Protein AF-A0A7Z9QME8-F1 (afdb_monomer)

pLDDT: mean 88.69, std 9.75, range [52.47, 98.12]

Radius of gyration: 30.64 Å; Cα contacts (8 Å, |Δi|>4): 622; chains: 1; bounding box: 70×34×79 Å

Solvent-accessible surface area (backbone atoms only — not comparable to full-atom values): 15589 Å² total; per-residue (Å²): 116,58,63,51,73,50,79,54,101,90,40,76,51,50,48,73,51,54,94,55,40,41,39,64,74,70,96,73,52,76,64,79,45,74,26,65,32,54,36,28,30,35,34,36,30,78,90,33,75,50,44,38,24,29,4,78,43,75,67,83,40,88,60,27,23,18,38,22,55,71,72,97,73,51,75,56,80,45,68,23,30,14,36,45,25,27,35,35,34,28,80,89,43,82,49,50,43,36,44,49,94,50,37,40,39,63,76,72,96,73,54,73,68,80,46,66,48,38,40,66,54,29,28,36,33,36,28,73,86,41,73,51,44,42,27,45,57,95,76,54,73,36,61,68,69,89,72,72,52,40,76,51,69,38,77,47,35,31,68,68,24,32,67,83,61,77,87,60,76,48,98,92,43,44,40,54,76,43,41,36,59,49,68,71,80,60,28,38,26,54,15,56,73,60,70,25,48,47,78,39,65,86,41,65,52,82,76,68,50,71,31,29,58,78,77,79,88,58,53,38,74,68,23,44,51,53,44,51,32,40,74,73,62,74,43,84,69,52,75,65,37,44,63,14,40,28,44,23,56,67,56,96,81,38,66,43,56,71,91,53,87,44,74,61,16,47,49,50,35,47,31,37,48,69,68,73,49,86,117

Sequence (279 aa):
ERHTCALDDSGVVCWGTNNIGQTDVPALSNPVAISTSGGHTCALDAGGVTCWGGGTSDTVIYPEQGQSIVPALNNPVVVSAGYGHSCALDDSGLTCWGSNEEGQTTIPDLSGPVSVSAGGYHTCALDNGGVICWGYTAARLTFVPPLAFDKDMDGLPDSVEDTNGNGIFDFGETDPLDFDSDGDGFNDGEEVTAGSDPLDVDSVPLIIELGDLNTDGNVDATDLLIASRIIEGSIMPTAEQFTAMDIAPVIAGVPSPDMKLTVGDLLQVMRKVLGLDNF

Secondary structure (DSSP, 8-state):
--EEEEEETTEEEEEE--TTSTT-PPP-SS--EEEEETTEEEEEETTEEEEEES-SSEEEETTEESTTSPPP-SS--EEEE-SSEEEEEETTEEEEEE--TTSTTSPPP-SS--EEEE-SSEEEEEETTEEEEEE--TTSTT--------SSSSSS-HHHHTTT-SSS--TT---TT-SSSS-SSS-HHHHHHHT--TT-TT-------TT-SSSSS---HHHHHHHHHHHTTSSPPPHHHHHHH---SEETTEE---S---HHHHHHHHHHHTTS---

Mean predicted aligned error: 15.14 Å

Foldseek 3Di:
DDKDWDQDPVGIAMDDDQPFNQRVDDDAAAWDDKEDAQQKIWTQGPVGIAIGGFQPACPLDPPNFNQRVDDDAAAWDDKYDENFKIWTQGPVGIAIDGDCPFPQRVDDDAAAWDDKYYYHFKIWTQGLLGIAIGGHPPPVPRVDDPPQPQPCPLQHGPCQQPVVSPQDRDDQHAHSNDQQRCPLPHGCNQQVVLVFRSNDSVTDRPPLQQLDQPSPPDLAPVSLVVLVCCQVVVDPGDPSNQVSQQQDDQDPLGGDGDSDSDVNSSVVSVCVNVVNHDD

Nearest PDB structures (foldseek):
  3qi0-assembly10_C  TM=9.020E-01  e=8.533E-13  Streptomyces exfoliatus
  4d4o-assembly1_B-2  TM=7.109E-01  e=3.459E-05  Saccharomyces cerevisiae
  4uuy-assembly1_A  TM=3.844E-01  e=1.525E-01  Saccharomyces cerevisiae
  8bbe-assembly1_C  TM=4.706E-01  e=6.238E-01  Homo sapiens
  8bbg-assembly1_C  TM=4.706E-01  e=6.238E-01  Homo sapiens

Structure (mmCIF, N/CA/C/O backbone):
data_AF-A0A7Z9QME8-F1
#
_entry.id   AF-A0A7Z9QME8-F1
#
loop_
_atom_site.group_PDB
_atom_site.id
_atom_site.type_symbol
_atom_site.label_atom_id
_atom_site.label_alt_id
_atom_site.label_comp_id
_atom_site.label_asym_id
_atom_site.label_entity_id
_atom_site.label_seq_id
_atom_site.pdbx_PDB_ins_code
_atom_site.Cartn_x
_atom_site.Cartn_y
_atom_site.Cartn_z
_atom_site.occupancy
_atom_site.B_iso_or_equiv
_atom_site.auth_seq_id
_atom_site.auth_comp_id
_atom_site.auth_asym_id
_atom_site.auth_atom_id
_atom_site.pdbx_PDB_model_num
ATOM 1 N N . GLU A 1 1 ? 7.288 13.906 -22.425 1.00 63.25 1 GLU A N 1
ATOM 2 C CA . GLU A 1 1 ? 7.182 12.435 -22.468 1.00 63.25 1 GLU A CA 1
ATOM 3 C C . GLU A 1 1 ? 5.778 12.015 -22.091 1.00 63.25 1 GLU A C 1
ATOM 5 O O . GLU A 1 1 ? 5.465 11.868 -20.921 1.00 63.25 1 GLU A O 1
ATOM 10 N N . ARG A 1 2 ? 4.872 11.966 -23.064 1.00 85.75 2 ARG A N 1
ATOM 11 C CA . ARG A 1 2 ? 3.499 11.524 -22.811 1.00 85.75 2 ARG A CA 1
ATOM 12 C C . ARG A 1 2 ? 3.192 10.430 -23.807 1.00 85.75 2 ARG A C 1
ATOM 14 O O . ARG A 1 2 ? 2.990 10.729 -24.986 1.00 85.75 2 ARG A O 1
ATOM 21 N N . HIS A 1 3 ? 3.219 9.198 -23.335 1.00 93.69 3 HIS A N 1
ATOM 22 C CA . HIS A 1 3 ? 2.815 8.022 -24.081 1.00 93.69 3 HIS A CA 1
ATOM 23 C C . HIS A 1 3 ? 1.913 7.159 -23.210 1.00 93.69 3 HIS A C 1
ATOM 25 O O . HIS A 1 3 ? 1.817 7.331 -21.995 1.00 93.69 3 HIS A O 1
ATOM 31 N N . THR A 1 4 ? 1.181 6.283 -23.870 1.00 95.06 4 THR A N 1
ATOM 32 C CA . THR A 1 4 ? 0.273 5.333 -23.246 1.00 95.06 4 THR A CA 1
ATOM 33 C C . THR A 1 4 ? 0.468 4.012 -23.952 1.00 95.06 4 THR A C 1
ATOM 35 O O . THR A 1 4 ? 0.667 3.993 -25.166 1.00 95.06 4 THR A O 1
ATOM 38 N N . CYS A 1 5 ? 0.422 2.928 -23.192 1.00 96.38 5 CYS A N 1
ATOM 39 C CA . CYS A 1 5 ? 0.482 1.580 -23.716 1.00 96.38 5 CYS A CA 1
ATOM 40 C C . CYS A 1 5 ? -0.713 0.788 -23.193 1.00 96.38 5 CYS A C 1
ATOM 42 O O . CYS A 1 5 ? -1.182 1.031 -22.081 1.00 96.38 5 CYS A O 1
ATOM 44 N N . ALA A 1 6 ? -1.193 -0.149 -23.996 1.00 96.62 6 ALA A N 1
ATOM 45 C CA . ALA A 1 6 ? -2.209 -1.118 -23.626 1.00 96.62 6 ALA A CA 1
ATOM 46 C C . ALA A 1 6 ? -1.733 -2.520 -24.003 1.00 96.62 6 ALA A C 1
ATOM 48 O O . ALA A 1 6 ? -0.957 -2.684 -24.944 1.00 96.62 6 ALA A O 1
ATOM 49 N N . LEU A 1 7 ? -2.203 -3.509 -23.250 1.00 95.00 7 LEU A N 1
ATOM 50 C CA . LEU A 1 7 ? -2.037 -4.924 -23.542 1.00 95.00 7 LEU A CA 1
ATOM 51 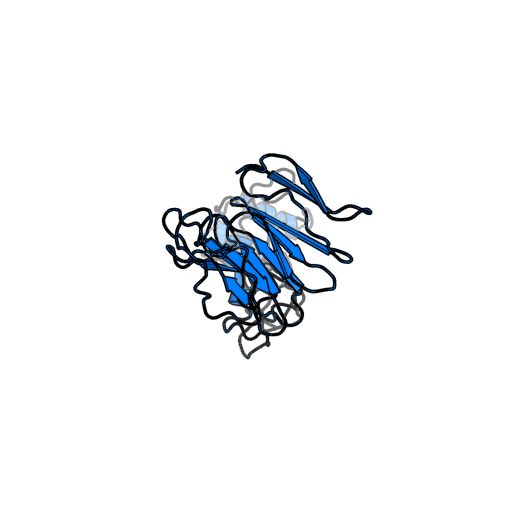C C . LEU A 1 7 ? -3.388 -5.459 -24.029 1.00 95.00 7 LEU A C 1
ATOM 53 O O . LEU A 1 7 ? -4.390 -5.303 -23.330 1.00 95.00 7 LEU A O 1
ATOM 57 N N . ASP A 1 8 ? -3.415 -6.044 -25.223 1.00 91.81 8 ASP A N 1
ATOM 58 C CA . ASP A 1 8 ? -4.586 -6.695 -25.814 1.00 91.81 8 ASP A CA 1
ATOM 59 C C . ASP A 1 8 ? -4.239 -8.095 -26.358 1.00 91.81 8 ASP A C 1
ATOM 61 O O . ASP A 1 8 ? -3.116 -8.580 -26.199 1.00 91.81 8 ASP A O 1
ATOM 65 N N . ASP A 1 9 ? -5.200 -8.752 -27.014 1.00 88.94 9 ASP A N 1
ATOM 66 C CA . ASP A 1 9 ? -5.034 -10.100 -27.582 1.00 88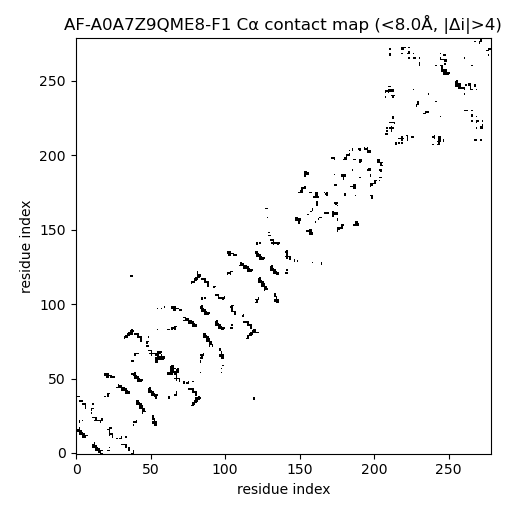.94 9 ASP A CA 1
ATOM 67 C C . ASP A 1 9 ? -3.917 -10.198 -28.643 1.00 88.94 9 ASP A C 1
ATOM 69 O O . ASP A 1 9 ? -3.472 -11.296 -28.985 1.00 88.94 9 ASP A O 1
ATOM 73 N N . SER A 1 10 ? -3.474 -9.067 -29.200 1.00 87.38 10 SER A N 1
ATOM 74 C CA . SER A 1 10 ? -2.394 -8.976 -30.187 1.00 87.38 10 SER A CA 1
ATOM 75 C C . SER A 1 10 ? -1.033 -8.619 -29.581 1.00 87.38 10 SER A C 1
ATOM 77 O O . SER A 1 10 ? -0.022 -8.674 -30.286 1.00 87.38 10 SER A O 1
ATOM 79 N N . GLY A 1 11 ? -0.986 -8.305 -28.282 1.00 93.38 11 GLY A N 1
ATOM 80 C CA . GLY A 1 11 ? 0.219 -7.943 -27.542 1.00 93.38 11 GLY A CA 1
ATOM 81 C C . GLY A 1 11 ? 0.180 -6.508 -27.020 1.00 93.38 11 GLY A C 1
ATOM 82 O O . GLY A 1 11 ? -0.869 -5.982 -26.657 1.00 93.38 11 GLY A O 1
ATOM 83 N N . VAL A 1 12 ? 1.353 -5.875 -26.929 1.00 96.75 12 VAL A N 1
ATOM 84 C CA . VAL A 1 12 ? 1.483 -4.508 -26.405 1.00 96.75 12 VAL A CA 1
ATOM 85 C C . VAL A 1 12 ? 1.395 -3.495 -27.541 1.00 96.75 12 VAL A C 1
ATOM 87 O O . VAL A 1 12 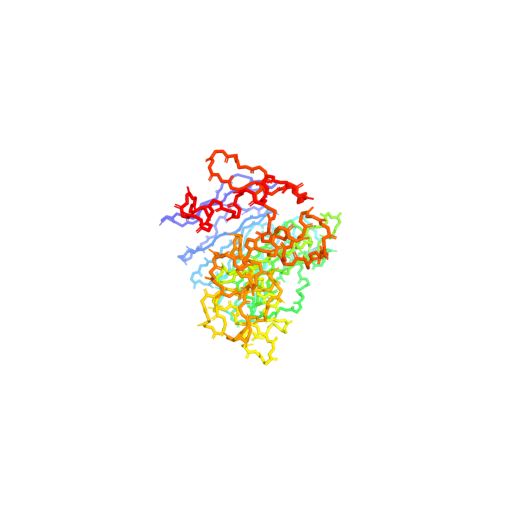? 2.146 -3.566 -28.512 1.00 96.75 12 VAL A O 1
ATOM 90 N N . VAL A 1 13 ? 0.518 -2.505 -27.387 1.00 96.19 13 VAL A N 1
ATOM 91 C CA . VAL A 1 13 ? 0.345 -1.392 -28.325 1.00 96.19 13 VAL A CA 1
ATOM 92 C C . VAL A 1 13 ? 0.581 -0.082 -27.588 1.00 96.19 13 VAL A C 1
ATOM 94 O O . VAL A 1 13 ? -0.069 0.183 -26.581 1.00 96.19 13 VAL A O 1
ATOM 97 N N . CYS A 1 14 ? 1.480 0.759 -28.102 1.00 96.81 14 CYS A N 1
ATOM 98 C CA . CYS A 1 14 ? 1.813 2.055 -27.511 1.00 96.81 14 CYS A CA 1
ATOM 99 C C . CYS A 1 14 ? 1.547 3.213 -28.482 1.00 96.81 14 CYS A C 1
ATOM 101 O O . CYS A 1 14 ? 1.767 3.095 -29.686 1.00 96.81 14 CYS A O 1
ATOM 103 N N . TRP A 1 15 ? 1.106 4.358 -27.962 1.00 96.62 15 TRP A N 1
ATOM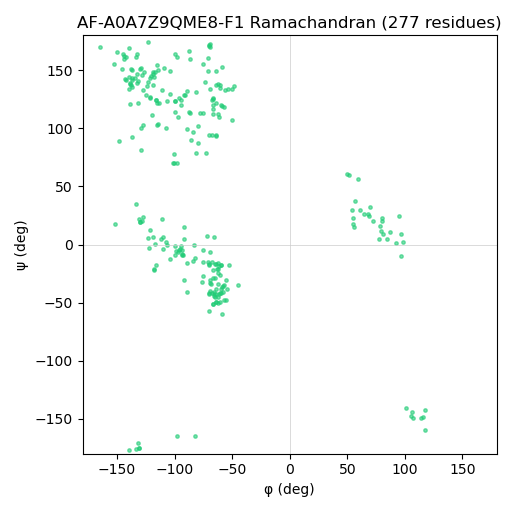 104 C CA . TRP A 1 15 ? 0.866 5.576 -28.740 1.00 96.62 15 TRP A CA 1
ATOM 105 C C . TRP A 1 15 ? 1.229 6.843 -27.957 1.00 96.62 15 TRP A C 1
ATOM 107 O O . TRP A 1 15 ? 1.295 6.851 -26.728 1.00 96.62 15 TRP A O 1
ATOM 117 N N . GLY A 1 16 ? 1.453 7.943 -28.682 1.00 95.69 16 GLY A N 1
ATOM 118 C CA . GLY A 1 16 ? 1.810 9.246 -28.116 1.00 95.69 16 GLY A CA 1
ATOM 119 C C . GLY A 1 16 ? 3.190 9.728 -28.562 1.00 95.69 16 GLY A C 1
ATOM 120 O O . GLY A 1 16 ? 3.565 9.585 -29.721 1.00 95.69 16 GLY A O 1
ATOM 121 N N . THR A 1 17 ? 3.922 10.372 -27.653 1.00 94.31 17 THR A N 1
ATOM 122 C CA . THR A 1 17 ? 5.275 10.899 -27.916 1.00 94.31 17 THR A CA 1
ATOM 123 C C . THR A 1 17 ? 6.265 9.752 -28.096 1.00 94.31 17 THR A C 1
ATOM 125 O O . THR A 1 17 ? 6.292 8.880 -27.239 1.00 94.31 17 THR A O 1
ATOM 128 N N . ASN A 1 18 ? 7.122 9.807 -29.124 1.00 94.62 18 ASN A N 1
ATOM 129 C CA . ASN A 1 18 ? 8.115 8.760 -29.410 1.00 94.62 18 ASN A CA 1
ATOM 130 C C . ASN A 1 18 ? 9.531 9.297 -29.707 1.00 94.62 18 ASN A C 1
ATOM 132 O O . ASN A 1 18 ? 10.240 8.797 -30.572 1.00 94.62 18 ASN A O 1
ATOM 136 N N . ASN A 1 19 ? 9.941 10.383 -29.053 1.00 92.75 19 ASN A N 1
ATOM 137 C CA . ASN A 1 19 ? 11.219 11.034 -29.373 1.00 92.75 19 ASN A CA 1
ATOM 138 C C . ASN A 1 19 ? 12.451 10.215 -28.949 1.00 92.75 19 ASN A C 1
ATOM 140 O O . ASN A 1 19 ? 13.553 10.515 -29.397 1.00 92.75 19 ASN A O 1
ATOM 144 N N . ILE A 1 20 ? 12.262 9.235 -28.065 1.00 92.38 20 ILE A N 1
ATOM 145 C CA . ILE A 1 20 ? 13.313 8.391 -27.481 1.00 92.38 20 ILE A CA 1
ATOM 146 C C . ILE A 1 20 ? 12.957 6.900 -27.584 1.00 92.38 20 ILE A C 1
ATOM 148 O O . ILE A 1 20 ? 13.489 6.086 -26.844 1.00 92.38 20 ILE A O 1
ATOM 152 N N . GLY A 1 21 ? 12.035 6.539 -28.482 1.00 93.62 21 GLY A N 1
ATOM 153 C CA . GLY A 1 21 ? 11.649 5.148 -28.729 1.00 93.62 21 GLY A CA 1
ATOM 154 C C . GLY A 1 21 ? 10.677 4.552 -27.708 1.00 93.62 21 GLY A C 1
ATOM 155 O O . GLY A 1 21 ? 10.453 3.350 -27.715 1.00 93.62 21 GLY A O 1
ATOM 156 N N . GLN A 1 22 ? 10.063 5.349 -26.828 1.00 94.12 22 GLN A N 1
ATOM 157 C CA . GLN A 1 22 ? 9.164 4.842 -25.778 1.00 94.12 22 GLN A CA 1
ATOM 158 C C . GLN A 1 22 ? 7.883 4.154 -26.291 1.00 94.12 22 GLN A C 1
ATOM 160 O O . GLN A 1 22 ? 7.229 3.432 -25.536 1.00 94.12 22 GLN A O 1
ATOM 165 N N . THR A 1 23 ? 7.516 4.356 -27.562 1.00 96.12 23 THR A N 1
ATOM 166 C CA . THR A 1 23 ? 6.420 3.631 -28.226 1.00 96.12 23 THR A CA 1
ATOM 167 C C . THR A 1 23 ? 6.912 2.607 -29.250 1.00 96.12 23 THR A C 1
ATOM 169 O O . THR A 1 23 ? 6.082 1.970 -29.894 1.00 96.12 23 THR A O 1
ATOM 172 N N . ASP A 1 24 ? 8.227 2.434 -29.410 1.00 96.25 24 ASP A N 1
ATOM 173 C CA . ASP A 1 24 ? 8.817 1.415 -30.283 1.00 96.25 24 ASP A CA 1
ATOM 174 C C . ASP A 1 24 ? 8.823 0.069 -29.552 1.00 96.25 24 ASP A C 1
ATOM 176 O O . ASP A 1 24 ? 9.829 -0.352 -28.985 1.00 96.25 24 ASP A O 1
ATOM 180 N N . VAL A 1 25 ? 7.655 -0.579 -29.521 1.00 96.69 25 VAL A N 1
ATOM 181 C CA . VAL A 1 25 ? 7.453 -1.842 -28.800 1.00 96.69 25 VAL A CA 1
ATOM 182 C C . VAL A 1 25 ? 8.402 -2.918 -29.356 1.00 96.69 25 VAL A C 1
ATOM 184 O O . VAL A 1 25 ? 8.330 -3.230 -30.551 1.00 96.69 25 VAL A O 1
ATOM 187 N N . PRO A 1 26 ? 9.294 -3.495 -28.527 1.00 96.19 26 PRO A N 1
ATOM 188 C CA . PRO A 1 26 ? 10.178 -4.574 -28.951 1.00 96.19 26 PRO A CA 1
ATOM 189 C C . PRO A 1 26 ? 9.393 -5.872 -29.187 1.00 96.19 26 PRO A C 1
ATOM 191 O O . PRO A 1 26 ? 8.210 -5.983 -28.873 1.00 96.19 26 PRO A O 1
ATOM 194 N N . ALA A 1 27 ? 10.053 -6.889 -29.742 1.00 94.50 27 ALA A N 1
ATOM 195 C CA . ALA A 1 27 ? 9.447 -8.212 -29.835 1.00 94.50 27 ALA A CA 1
ATOM 196 C C . ALA A 1 27 ? 9.268 -8.800 -28.423 1.00 94.50 27 ALA A C 1
ATOM 198 O O . ALA A 1 27 ? 10.258 -9.037 -27.736 1.00 94.50 27 ALA A O 1
ATOM 199 N N . LEU A 1 28 ? 8.016 -9.035 -28.026 1.00 95.69 28 LEU A N 1
ATOM 200 C CA . LEU A 1 28 ? 7.632 -9.625 -26.741 1.00 95.69 28 LEU A CA 1
ATOM 201 C C . LEU A 1 28 ? 6.975 -10.993 -26.960 1.00 95.69 28 LEU A C 1
ATOM 203 O O . LEU A 1 28 ? 6.325 -11.224 -27.983 1.00 95.69 28 LEU A O 1
ATOM 207 N N . SER A 1 29 ? 7.115 -11.895 -25.992 1.00 94.38 29 SER A N 1
ATOM 208 C CA . SER A 1 29 ? 6.564 -13.253 -26.033 1.00 94.38 29 SER A CA 1
ATOM 209 C C . SER A 1 29 ? 5.515 -13.454 -24.943 1.00 94.38 29 SER A C 1
ATOM 211 O O . SER A 1 29 ? 5.864 -13.700 -23.794 1.00 94.38 29 SER A O 1
ATOM 213 N N . ASN A 1 30 ? 4.230 -13.430 -25.311 1.00 93.12 30 ASN A N 1
ATOM 214 C CA . ASN A 1 30 ? 3.094 -13.540 -24.380 1.00 93.12 30 ASN A CA 1
ATOM 215 C C . ASN A 1 30 ? 3.207 -12.564 -23.189 1.00 93.12 30 ASN A C 1
ATOM 217 O O . ASN A 1 30 ? 3.306 -13.008 -22.044 1.00 93.12 30 ASN A O 1
ATOM 221 N N . PRO A 1 31 ? 3.241 -11.243 -23.443 1.00 96.31 31 PRO A N 1
ATOM 222 C CA . PRO A 1 31 ? 3.294 -10.249 -22.378 1.00 96.31 31 PRO A CA 1
ATOM 223 C C . PRO A 1 31 ? 2.067 -10.354 -21.465 1.00 96.31 31 PRO A C 1
ATOM 225 O O . PRO A 1 31 ? 0.946 -10.508 -21.943 1.00 96.31 31 PRO A O 1
ATOM 228 N N . VAL A 1 32 ? 2.291 -10.257 -20.154 1.00 95.88 32 VAL A N 1
ATOM 229 C CA . VAL A 1 32 ? 1.252 -10.388 -19.113 1.00 95.88 32 VAL A CA 1
ATOM 230 C C . VAL A 1 32 ? 1.081 -9.126 -18.273 1.00 95.88 32 VAL A C 1
ATOM 232 O O . VAL A 1 32 ? 0.025 -8.930 -17.679 1.00 95.88 32 VAL A O 1
ATOM 235 N N . ALA A 1 33 ? 2.085 -8.248 -18.241 1.00 95.69 33 ALA A N 1
ATOM 236 C CA . ALA A 1 33 ? 1.997 -6.964 -17.558 1.00 95.69 33 ALA A CA 1
ATOM 237 C C . ALA A 1 33 ? 2.793 -5.890 -18.299 1.00 95.69 33 ALA A C 1
ATOM 239 O O . ALA A 1 33 ? 3.799 -6.180 -18.949 1.00 95.69 33 ALA A O 1
ATOM 240 N N . ILE A 1 34 ? 2.347 -4.641 -18.173 1.00 96.50 34 ILE A N 1
ATOM 241 C CA . ILE A 1 34 ? 3.025 -3.458 -18.702 1.00 96.50 34 ILE A CA 1
ATOM 242 C C . ILE A 1 34 ? 3.000 -2.340 -17.664 1.00 96.50 34 ILE A C 1
ATOM 244 O O . ILE A 1 34 ? 2.005 -2.149 -16.969 1.00 96.50 34 ILE A O 1
ATOM 248 N N . SER A 1 35 ? 4.079 -1.568 -17.596 1.00 96.88 35 SER A N 1
ATOM 249 C CA . SER A 1 35 ? 4.168 -0.356 -16.789 1.00 96.88 35 SER A CA 1
ATOM 250 C C . SER A 1 35 ? 4.886 0.735 -17.571 1.00 96.88 35 SER A C 1
ATOM 252 O O . SER A 1 35 ? 5.889 0.487 -18.235 1.00 96.88 35 SER A O 1
ATOM 254 N N . THR A 1 36 ? 4.386 1.964 -17.483 1.00 94.50 36 THR A N 1
ATOM 255 C CA . THR A 1 36 ? 4.893 3.108 -18.249 1.00 94.50 36 THR A CA 1
ATOM 256 C C . THR A 1 36 ? 4.934 4.363 -17.389 1.00 94.50 36 THR A C 1
ATOM 258 O O . THR A 1 36 ? 3.954 4.688 -16.722 1.00 94.50 36 THR A O 1
ATOM 261 N N . SER A 1 37 ? 6.040 5.102 -17.446 1.00 91.62 37 SER A N 1
ATOM 262 C CA . SER A 1 37 ? 6.200 6.427 -16.835 1.00 91.62 37 SER A CA 1
ATOM 263 C C . SER A 1 37 ? 7.444 7.108 -17.420 1.00 91.62 37 SER A C 1
ATOM 265 O O . SER A 1 37 ? 8.175 6.483 -18.177 1.00 91.62 37 SER A O 1
ATOM 267 N N . GLY A 1 38 ? 7.666 8.400 -17.150 1.00 81.25 38 GLY A N 1
ATOM 268 C CA . GLY A 1 38 ? 8.998 9.020 -17.297 1.00 81.25 38 GLY A CA 1
ATOM 269 C C . GLY A 1 38 ? 9.726 8.938 -18.646 1.00 81.25 38 GLY A C 1
ATOM 270 O O . GLY A 1 38 ? 10.934 9.139 -18.695 1.00 81.25 38 GLY A O 1
ATOM 271 N N . GLY A 1 39 ? 9.031 8.590 -19.734 1.00 88.81 39 GLY A N 1
ATOM 272 C CA . GLY A 1 39 ? 9.654 8.380 -21.040 1.00 88.81 39 GLY A CA 1
ATOM 273 C C . GLY A 1 39 ? 10.195 6.971 -21.302 1.00 88.81 39 GLY A C 1
ATOM 274 O O . GLY A 1 39 ? 10.847 6.784 -22.328 1.00 88.81 39 GLY A O 1
ATOM 275 N N . HIS A 1 40 ? 9.897 5.979 -20.463 1.00 95.19 40 HIS A N 1
ATOM 276 C CA . HIS A 1 40 ? 10.182 4.567 -20.735 1.00 95.19 40 HIS A CA 1
ATOM 277 C C . HIS A 1 40 ? 8.976 3.669 -20.446 1.00 95.19 40 HIS A C 1
ATOM 279 O O . HIS A 1 40 ? 7.994 4.060 -19.807 1.00 95.19 40 HIS A O 1
ATOM 285 N N . THR A 1 41 ? 9.041 2.455 -20.974 1.00 96.75 41 THR A N 1
ATOM 286 C CA . THR A 1 41 ? 8.030 1.417 -20.789 1.00 96.75 41 THR A CA 1
ATOM 287 C C . THR A 1 41 ? 8.736 0.124 -20.430 1.00 96.75 41 THR A C 1
ATOM 289 O O . THR A 1 41 ? 9.758 -0.200 -21.027 1.00 96.75 41 THR A O 1
ATOM 292 N N . CYS A 1 42 ? 8.182 -0.620 -19.481 1.00 97.50 42 CYS A N 1
ATOM 293 C CA . CYS A 1 42 ? 8.608 -1.966 -19.140 1.00 97.50 42 CYS A CA 1
ATOM 294 C C . CYS A 1 42 ? 7.441 -2.936 -19.314 1.00 97.50 42 CYS A C 1
ATOM 296 O O . CYS A 1 42 ? 6.297 -2.600 -19.004 1.00 97.50 42 CYS A O 1
ATOM 298 N N . ALA A 1 43 ? 7.730 -4.144 -19.778 1.00 97.75 43 ALA A N 1
ATOM 299 C CA . ALA A 1 43 ? 6.779 -5.238 -19.869 1.00 97.75 43 ALA A CA 1
ATOM 300 C C . ALA A 1 43 ? 7.347 -6.485 -19.195 1.00 97.75 43 ALA A C 1
ATOM 302 O O . ALA A 1 43 ? 8.552 -6.730 -19.262 1.00 97.75 43 ALA A O 1
ATOM 303 N N . LEU A 1 44 ? 6.464 -7.264 -18.577 1.00 97.56 44 LEU A N 1
ATOM 304 C CA . LEU A 1 44 ? 6.742 -8.624 -18.136 1.00 97.56 44 LEU A CA 1
ATOM 305 C C . LEU A 1 44 ? 6.155 -9.587 -19.165 1.00 97.56 44 LEU A C 1
ATOM 307 O O . LEU A 1 44 ? 4.957 -9.527 -19.459 1.00 97.56 44 LEU A O 1
ATOM 311 N N . ASP A 1 45 ? 6.990 -10.460 -19.709 1.00 95.81 45 ASP A N 1
ATOM 312 C CA . ASP A 1 45 ? 6.608 -11.483 -20.675 1.00 95.81 45 ASP A CA 1
ATOM 313 C C . ASP A 1 45 ? 7.203 -12.852 -20.302 1.00 95.81 45 ASP A C 1
ATOM 315 O O . ASP A 1 45 ? 7.822 -13.012 -19.248 1.00 95.81 45 ASP A O 1
ATOM 319 N N . ALA A 1 46 ? 7.008 -13.869 -21.145 1.00 93.50 46 ALA A N 1
ATOM 320 C CA . ALA A 1 46 ? 7.502 -15.222 -20.876 1.00 93.50 46 ALA A CA 1
ATOM 321 C C . ALA A 1 46 ? 9.041 -15.328 -20.772 1.00 93.50 46 ALA A C 1
ATOM 323 O O . ALA A 1 46 ? 9.545 -16.347 -20.302 1.00 93.50 46 ALA A O 1
ATOM 324 N N . GLY A 1 47 ? 9.784 -14.322 -21.244 1.00 91.81 47 GLY A N 1
ATOM 325 C CA . GLY A 1 47 ? 11.241 -14.223 -21.147 1.00 91.81 47 GLY A CA 1
ATOM 326 C C . GLY A 1 47 ? 11.736 -13.387 -19.963 1.00 91.81 47 GLY A C 1
ATOM 327 O O . GLY A 1 47 ? 12.946 -13.338 -19.743 1.00 91.81 47 GLY A O 1
ATOM 328 N N . GLY A 1 48 ? 10.838 -12.756 -19.199 1.00 96.38 48 GLY A N 1
ATOM 329 C CA . GLY A 1 48 ? 11.156 -11.901 -18.057 1.00 96.38 48 GLY A CA 1
ATOM 330 C C . GLY A 1 48 ? 10.776 -10.438 -18.294 1.00 96.38 48 GLY A C 1
ATOM 331 O O . GLY A 1 48 ? 9.799 -10.134 -18.976 1.00 96.38 48 GLY A O 1
ATOM 332 N N . VAL A 1 49 ? 11.526 -9.513 -17.690 1.00 97.81 49 VAL A N 1
ATOM 333 C CA . VAL A 1 49 ? 11.270 -8.071 -17.827 1.00 97.81 49 VAL A CA 1
ATOM 334 C C . VAL A 1 49 ? 12.054 -7.501 -19.005 1.00 97.81 49 VAL A C 1
ATOM 336 O O . VAL A 1 49 ? 13.271 -7.650 -19.085 1.00 97.81 49 VAL A O 1
ATOM 339 N N . THR A 1 50 ? 11.362 -6.783 -19.888 1.00 97.50 50 THR A N 1
ATOM 340 C CA . THR A 1 50 ? 11.962 -6.005 -20.979 1.00 97.50 50 THR A CA 1
ATOM 341 C C . THR A 1 50 ? 11.552 -4.544 -20.844 1.00 97.50 50 THR A C 1
ATOM 343 O O . THR A 1 50 ? 10.361 -4.251 -20.783 1.00 97.50 50 THR A O 1
ATOM 346 N N . CYS A 1 51 ? 12.519 -3.624 -20.836 1.00 97.50 51 CYS A N 1
ATOM 347 C CA . CYS A 1 51 ? 12.273 -2.181 -20.798 1.00 97.50 51 CYS A CA 1
ATOM 348 C C . CYS A 1 51 ? 12.843 -1.479 -22.039 1.00 97.50 51 CYS A C 1
ATOM 350 O O . CYS A 1 51 ? 13.864 -1.899 -22.583 1.00 97.50 51 CYS A O 1
ATOM 352 N N . TRP A 1 52 ? 12.180 -0.418 -22.496 1.00 96.75 52 TRP A N 1
ATOM 353 C CA . TRP A 1 52 ? 12.567 0.363 -23.674 1.00 96.75 52 TRP A CA 1
ATOM 354 C C . TRP A 1 52 ? 12.141 1.834 -23.554 1.00 96.75 52 TRP A C 1
ATOM 356 O O . TRP A 1 52 ? 11.306 2.197 -22.725 1.00 96.75 52 TRP A O 1
ATOM 366 N N . GLY A 1 53 ? 12.693 2.692 -24.415 1.00 95.31 53 GLY A N 1
ATOM 367 C CA . GLY A 1 53 ? 12.544 4.146 -24.333 1.00 95.31 53 GLY A CA 1
ATOM 368 C C . GLY A 1 53 ? 13.784 4.795 -23.719 1.00 95.31 53 GLY A C 1
ATOM 369 O O . GLY A 1 53 ? 14.901 4.369 -23.999 1.00 95.31 53 GLY A O 1
ATOM 370 N N . GLY A 1 54 ? 13.598 5.812 -22.873 1.00 93.69 54 GLY A N 1
ATOM 371 C CA . GLY A 1 54 ? 14.706 6.450 -22.155 1.00 93.69 54 GLY A CA 1
ATOM 372 C C . GLY A 1 54 ? 15.416 5.503 -21.184 1.00 93.69 54 GLY A C 1
ATOM 373 O O . GLY A 1 54 ? 14.801 4.605 -20.605 1.00 93.69 54 GLY A O 1
ATOM 374 N N . GLY A 1 55 ? 16.715 5.707 -20.975 1.00 92.62 55 GLY A N 1
ATOM 375 C CA . GLY A 1 55 ? 17.478 4.954 -19.974 1.00 92.62 55 GLY A CA 1
ATOM 376 C C . GLY A 1 55 ? 18.207 3.746 -20.524 1.00 92.62 55 GLY A C 1
ATOM 377 O O . GLY A 1 55 ? 18.441 2.805 -19.773 1.00 92.62 55 GLY A O 1
ATOM 378 N N . THR A 1 56 ? 18.529 3.747 -21.818 1.00 92.81 56 THR A N 1
ATOM 379 C CA . THR A 1 56 ? 19.361 2.720 -22.472 1.00 92.81 56 THR A CA 1
ATOM 380 C C . THR A 1 56 ? 20.836 2.800 -22.074 1.00 92.81 56 THR A C 1
ATOM 382 O O . THR A 1 56 ? 21.597 1.858 -22.291 1.00 92.81 56 THR A O 1
ATOM 385 N N . SER A 1 57 ? 21.242 3.918 -21.479 1.00 89.62 57 SER A N 1
ATOM 386 C CA . SER A 1 57 ? 22.560 4.159 -20.905 1.00 89.62 57 SER A CA 1
ATOM 387 C C . SER A 1 57 ? 22.441 4.699 -19.477 1.00 89.62 57 SER A C 1
ATOM 389 O O . SER A 1 57 ? 21.449 5.340 -19.131 1.00 89.62 57 SER A O 1
ATOM 391 N N . ASP A 1 58 ? 23.449 4.428 -18.645 1.00 87.81 58 ASP A N 1
ATOM 392 C CA . ASP A 1 58 ? 23.545 4.903 -17.259 1.00 87.81 58 ASP A CA 1
ATOM 393 C C . ASP A 1 58 ? 24.490 6.112 -17.189 1.00 87.81 58 ASP A C 1
ATOM 395 O O . ASP A 1 58 ? 25.681 5.991 -16.900 1.00 87.81 58 ASP A O 1
ATOM 399 N N . THR A 1 59 ? 23.984 7.282 -17.592 1.00 83.88 59 THR A N 1
ATOM 400 C CA . THR A 1 59 ? 24.799 8.508 -17.717 1.00 83.88 59 THR A CA 1
ATOM 401 C C . THR A 1 59 ? 24.453 9.585 -16.693 1.00 83.88 59 THR A C 1
ATOM 403 O O . THR A 1 59 ? 25.019 10.676 -16.753 1.00 83.88 59 THR A O 1
ATOM 406 N N . VAL A 1 60 ? 23.548 9.293 -15.748 1.00 78.06 60 VAL A N 1
ATOM 407 C CA . VAL A 1 60 ? 23.000 10.248 -14.754 1.00 78.06 60 VAL A CA 1
ATOM 408 C C . VAL A 1 60 ? 22.389 11.504 -15.408 1.00 78.06 60 VAL A C 1
ATOM 410 O O . VAL A 1 60 ? 22.193 12.535 -14.776 1.00 78.06 60 VAL A O 1
ATOM 413 N N . ILE A 1 61 ? 22.087 11.455 -16.708 1.00 83.44 61 ILE A N 1
ATOM 414 C CA . ILE A 1 61 ? 21.485 12.561 -17.454 1.00 83.44 61 ILE A CA 1
ATOM 415 C C . ILE A 1 61 ? 20.117 12.099 -17.892 1.00 83.44 61 ILE A C 1
ATOM 417 O O . ILE A 1 61 ? 20.007 11.131 -18.626 1.00 83.44 61 ILE A O 1
ATOM 421 N N . TYR A 1 62 ? 19.069 12.812 -17.508 1.00 82.06 62 TYR A N 1
ATOM 422 C CA . TYR A 1 62 ? 17.733 12.525 -18.009 1.00 82.06 62 TYR A CA 1
ATOM 423 C C . TYR A 1 62 ? 17.626 12.765 -19.536 1.00 82.06 62 TYR A C 1
ATOM 425 O O . TYR A 1 62 ? 18.113 13.793 -20.023 1.00 82.06 62 TYR A O 1
ATOM 433 N N . PRO A 1 63 ? 16.962 11.875 -20.302 1.00 87.38 63 PRO A N 1
ATOM 434 C CA . PRO A 1 63 ? 16.217 10.689 -19.860 1.00 87.38 63 PRO A CA 1
ATOM 435 C C . PRO A 1 63 ? 17.041 9.384 -19.817 1.00 87.38 63 PRO A C 1
ATOM 437 O O . PRO A 1 63 ? 16.464 8.316 -19.713 1.00 87.38 63 PRO A O 1
ATOM 440 N N . GLU A 1 64 ? 18.369 9.434 -19.874 1.00 90.31 64 GLU A N 1
ATOM 441 C CA . GLU A 1 64 ? 19.312 8.304 -19.895 1.00 90.31 64 GLU A CA 1
ATOM 442 C C . GLU A 1 64 ? 19.968 8.020 -18.521 1.00 90.31 64 GLU A C 1
ATOM 444 O O . GLU A 1 64 ? 21.164 8.256 -18.301 1.00 90.31 64 GLU A O 1
ATOM 449 N N . GLN A 1 65 ? 19.169 7.515 -17.577 1.00 92.06 65 GLN A N 1
ATOM 450 C CA . GLN A 1 65 ? 19.586 7.217 -16.197 1.00 92.06 65 GLN A CA 1
ATOM 451 C C . GLN A 1 65 ? 19.626 5.708 -15.900 1.00 92.06 65 GLN A C 1
ATOM 453 O O . GLN A 1 65 ? 19.501 5.307 -14.751 1.00 92.06 65 GLN A O 1
ATOM 458 N N . GLY A 1 66 ? 19.737 4.863 -16.927 1.00 94.81 66 GLY A N 1
ATOM 459 C CA . GLY A 1 66 ? 19.808 3.406 -16.793 1.00 94.81 66 GLY A CA 1
ATOM 460 C C . GLY A 1 66 ? 18.479 2.695 -16.513 1.00 94.81 66 GLY A C 1
ATOM 461 O O . GLY A 1 66 ? 18.470 1.482 -16.339 1.00 94.81 66 GLY A O 1
ATOM 462 N N . GLN A 1 67 ? 17.339 3.389 -16.497 1.00 95.19 67 GLN A N 1
ATOM 463 C CA . GLN A 1 67 ? 16.042 2.801 -16.129 1.00 95.19 67 GLN A CA 1
ATOM 464 C C . GLN A 1 67 ? 15.489 1.756 -17.116 1.00 95.19 67 GLN A C 1
ATOM 466 O O . GLN A 1 67 ? 14.604 0.980 -16.746 1.00 95.19 67 GLN A O 1
ATOM 471 N N . SER A 1 68 ? 16.036 1.693 -18.337 1.00 96.75 68 SER A N 1
ATOM 472 C CA . SER A 1 68 ? 15.749 0.635 -19.318 1.00 96.75 68 SER A CA 1
ATOM 473 C C . SER A 1 68 ? 16.830 -0.456 -19.372 1.00 96.75 68 SER A C 1
ATOM 475 O O . SER A 1 68 ? 16.678 -1.426 -20.112 1.00 96.75 68 SER A O 1
ATOM 477 N N . ILE A 1 69 ? 17.903 -0.347 -18.580 1.00 96.56 69 ILE A N 1
ATOM 478 C CA . ILE A 1 69 ? 18.920 -1.397 -18.427 1.00 96.56 69 ILE A CA 1
ATOM 479 C C . ILE A 1 69 ? 18.438 -2.367 -17.348 1.00 96.56 69 ILE A C 1
ATOM 481 O O . ILE A 1 69 ? 18.698 -2.179 -16.162 1.00 96.56 69 ILE A O 1
ATOM 485 N N . VAL A 1 70 ? 17.701 -3.395 -17.765 1.00 97.38 70 VAL A N 1
ATOM 486 C CA . VAL A 1 70 ? 17.138 -4.391 -16.845 1.00 97.38 70 VAL A CA 1
ATOM 487 C C . VAL A 1 70 ? 18.272 -5.215 -16.206 1.00 97.38 70 VAL A C 1
ATOM 489 O O . VAL A 1 70 ? 19.086 -5.785 -16.940 1.00 97.38 70 VAL A O 1
ATOM 492 N N . PRO A 1 71 ? 18.362 -5.287 -14.863 1.00 97.06 71 PRO A N 1
ATOM 493 C CA . PRO A 1 71 ? 19.325 -6.145 -14.178 1.00 97.06 71 PRO A CA 1
ATOM 494 C C . PRO A 1 71 ? 18.976 -7.631 -14.358 1.00 97.06 71 PRO A C 1
ATOM 496 O O . PRO A 1 71 ? 17.927 -7.988 -14.889 1.00 97.06 71 PRO A O 1
ATOM 499 N N . ALA A 1 72 ? 19.861 -8.526 -13.916 1.00 96.00 72 ALA A N 1
ATOM 500 C CA . ALA A 1 72 ? 19.532 -9.948 -13.880 1.00 96.00 72 ALA A CA 1
ATOM 501 C C . ALA A 1 72 ? 18.428 -10.193 -12.838 1.00 96.00 72 ALA A C 1
ATOM 503 O O . ALA A 1 72 ? 18.638 -9.909 -11.662 1.00 96.00 72 ALA A O 1
ATOM 504 N N . LEU A 1 73 ? 17.288 -10.720 -13.287 1.00 97.12 73 LEU A N 1
ATOM 505 C CA . LEU A 1 73 ? 16.133 -11.064 -12.456 1.00 97.12 73 LEU A CA 1
ATOM 506 C C . LEU A 1 73 ? 15.871 -12.574 -12.526 1.00 97.12 73 LEU A C 1
ATOM 508 O O . LEU A 1 73 ? 16.115 -13.200 -13.562 1.00 97.12 73 LEU A O 1
ATOM 512 N N . ASN A 1 74 ? 15.359 -13.155 -11.444 1.00 96.50 74 ASN A N 1
ATOM 513 C CA . ASN A 1 74 ? 15.036 -14.577 -11.329 1.00 96.50 74 ASN A CA 1
ATOM 514 C C . ASN A 1 74 ? 13.524 -14.793 -11.169 1.00 96.50 74 ASN A C 1
ATOM 516 O O . ASN A 1 74 ? 12.991 -14.608 -10.082 1.00 96.50 74 ASN A O 1
ATOM 520 N N . ASN A 1 75 ? 12.851 -15.219 -12.243 1.00 95.62 75 ASN A N 1
ATOM 521 C CA . ASN A 1 75 ? 11.391 -15.399 -12.299 1.00 95.62 75 ASN A CA 1
ATOM 522 C C . ASN A 1 75 ? 10.605 -14.159 -11.819 1.00 95.62 75 ASN A C 1
ATOM 524 O O . ASN A 1 75 ? 9.843 -14.238 -10.858 1.00 95.62 75 ASN A O 1
ATOM 528 N N . PRO A 1 76 ? 10.781 -12.994 -12.467 1.00 97.31 76 PRO A N 1
ATOM 529 C CA . PRO A 1 76 ? 10.059 -11.790 -12.079 1.00 97.31 76 PRO A CA 1
ATOM 530 C C . PRO A 1 76 ? 8.545 -11.966 -12.237 1.00 97.31 76 PRO A C 1
ATOM 532 O O . PRO A 1 76 ? 8.070 -12.500 -13.239 1.00 97.31 76 PRO A O 1
ATOM 535 N N . VAL A 1 77 ? 7.794 -11.474 -11.255 1.00 96.75 77 VAL A N 1
ATOM 536 C CA . VAL A 1 77 ? 6.326 -11.576 -11.188 1.00 96.75 77 VAL A CA 1
ATOM 537 C C . VAL A 1 77 ? 5.632 -10.216 -11.196 1.00 96.75 77 VAL A C 1
ATOM 539 O O . VAL A 1 77 ? 4.473 -10.120 -11.594 1.00 96.75 77 VAL A O 1
ATOM 542 N N . VAL A 1 78 ? 6.338 -9.149 -10.815 1.00 96.81 78 VAL A N 1
ATOM 543 C CA . VAL A 1 78 ? 5.824 -7.771 -10.827 1.00 96.81 78 VAL A CA 1
ATOM 544 C C . VAL A 1 78 ? 6.865 -6.850 -11.447 1.00 96.81 78 VAL A C 1
ATOM 546 O O . VAL A 1 78 ? 8.061 -7.017 -11.216 1.00 96.81 78 VAL A O 1
ATOM 549 N N . VAL A 1 79 ? 6.413 -5.852 -12.206 1.00 97.62 79 VAL A N 1
ATOM 550 C CA . VAL A 1 79 ? 7.247 -4.759 -12.716 1.00 97.62 79 VAL A CA 1
ATOM 551 C C . VAL A 1 79 ? 6.506 -3.430 -12.591 1.00 97.62 79 VAL A C 1
ATOM 553 O O . VAL A 1 79 ? 5.321 -3.346 -12.905 1.00 97.62 79 VAL A O 1
ATOM 556 N N . SER A 1 80 ? 7.210 -2.385 -12.160 1.00 97.88 80 SER A N 1
ATOM 557 C CA . SER A 1 80 ? 6.690 -1.022 -12.056 1.00 97.88 80 SER A CA 1
ATOM 558 C C . SER A 1 80 ? 7.726 -0.003 -12.533 1.00 97.88 80 SER A C 1
ATOM 560 O O . SER A 1 80 ? 8.909 -0.106 -12.224 1.00 97.88 80 SER A O 1
ATOM 562 N N . ALA A 1 81 ? 7.273 1.013 -13.264 1.00 96.62 81 ALA A N 1
ATOM 563 C CA . ALA A 1 81 ? 8.106 2.060 -13.857 1.00 96.62 81 ALA A CA 1
ATOM 564 C C . ALA A 1 81 ? 7.775 3.433 -13.253 1.00 96.62 81 ALA A C 1
ATOM 566 O O . ALA A 1 81 ? 6.626 3.869 -13.314 1.00 96.62 81 ALA A O 1
ATOM 567 N N . GLY A 1 82 ? 8.785 4.113 -12.705 1.00 95.19 82 GLY A N 1
ATOM 568 C CA . GLY A 1 82 ? 8.714 5.488 -12.199 1.00 95.19 82 GLY A CA 1
ATOM 569 C C . GLY A 1 82 ? 9.229 6.523 -13.209 1.00 95.19 82 GLY A C 1
ATOM 570 O O . GLY A 1 82 ? 9.394 6.219 -14.383 1.00 95.19 82 GLY A O 1
ATOM 571 N N . TYR A 1 83 ? 9.509 7.767 -12.795 1.00 93.00 83 TYR A N 1
ATOM 572 C CA . TYR A 1 83 ? 9.933 8.815 -13.754 1.00 93.00 83 TYR A CA 1
ATOM 573 C C . TYR A 1 83 ? 11.333 8.591 -14.353 1.00 93.00 83 TYR A C 1
ATOM 575 O O . TYR A 1 83 ? 11.627 9.017 -15.462 1.00 93.00 83 TYR A O 1
ATOM 583 N N . GLY A 1 84 ? 12.230 7.963 -13.602 1.00 93.44 84 GLY A N 1
ATOM 584 C CA . GLY A 1 84 ? 13.610 7.724 -14.032 1.00 93.44 84 GLY A CA 1
ATOM 585 C C . GLY A 1 84 ? 14.211 6.480 -13.404 1.00 93.44 84 GLY A C 1
ATOM 586 O O . GLY A 1 84 ? 15.427 6.352 -13.361 1.00 93.44 84 GLY A O 1
ATOM 587 N N . HIS A 1 85 ? 13.366 5.603 -12.870 1.00 96.12 85 HIS A N 1
ATOM 588 C CA . HIS A 1 85 ? 13.745 4.349 -12.239 1.00 96.12 85 HIS A CA 1
ATOM 589 C C . HIS A 1 85 ? 12.677 3.296 -12.542 1.00 96.12 85 HIS A C 1
ATOM 591 O O . HIS A 1 85 ? 11.559 3.627 -12.950 1.00 96.12 85 HIS A O 1
ATOM 597 N N . SER A 1 86 ? 13.030 2.039 -12.334 1.00 97.50 86 SER A N 1
ATOM 598 C CA . SER A 1 86 ? 12.157 0.883 -12.500 1.00 97.50 86 SER A CA 1
ATOM 599 C C . SER A 1 86 ? 12.377 -0.061 -11.328 1.00 97.50 86 SER A C 1
ATOM 601 O O . SER A 1 86 ? 13.474 -0.114 -10.776 1.00 97.50 86 SER A O 1
ATOM 603 N N . CYS A 1 87 ? 11.344 -0.804 -10.956 1.00 98.12 87 CYS A N 1
ATOM 604 C CA . CYS A 1 87 ? 11.407 -1.823 -9.922 1.00 98.12 87 CYS A CA 1
ATOM 605 C C . CYS A 1 87 ? 10.740 -3.104 -10.413 1.00 98.12 87 CYS A C 1
ATOM 607 O O . CYS A 1 87 ? 9.758 -3.054 -11.156 1.00 98.12 87 CYS A O 1
ATOM 609 N N . ALA A 1 88 ? 11.251 -4.246 -9.974 1.00 98.06 88 ALA A N 1
ATOM 610 C CA . ALA A 1 88 ? 10.660 -5.550 -10.216 1.00 98.06 88 ALA A CA 1
ATOM 611 C C . ALA A 1 88 ? 10.763 -6.420 -8.965 1.00 98.06 88 ALA A C 1
ATOM 613 O O . ALA A 1 88 ? 11.750 -6.343 -8.234 1.00 98.06 88 ALA A O 1
ATOM 614 N N . LEU A 1 89 ? 9.736 -7.233 -8.739 1.00 98.06 89 LEU A N 1
ATOM 615 C CA . LEU A 1 89 ? 9.714 -8.255 -7.698 1.00 98.06 89 LEU A CA 1
ATOM 616 C C . LEU A 1 89 ? 9.926 -9.615 -8.354 1.00 98.06 89 LEU A C 1
ATOM 618 O O . LEU A 1 89 ? 9.242 -9.941 -9.330 1.00 98.06 89 LEU A O 1
ATOM 622 N N . ASP A 1 90 ? 10.864 -10.383 -7.822 1.00 96.44 90 ASP A N 1
ATOM 623 C CA . ASP A 1 90 ? 11.235 -11.702 -8.317 1.00 96.44 90 ASP A CA 1
ATOM 624 C C . ASP A 1 90 ? 11.488 -12.677 -7.148 1.00 96.44 90 ASP A C 1
ATOM 626 O O . ASP A 1 90 ? 11.302 -12.314 -5.985 1.00 96.44 90 ASP A O 1
ATOM 630 N N . ASP A 1 91 ? 11.904 -13.915 -7.432 1.00 95.31 91 ASP A N 1
ATOM 631 C CA . ASP A 1 91 ? 12.133 -14.947 -6.402 1.00 95.31 91 ASP A CA 1
ATOM 632 C C . ASP A 1 91 ? 13.222 -14.570 -5.375 1.00 95.31 91 ASP A C 1
ATOM 634 O O . ASP A 1 91 ? 13.320 -15.189 -4.314 1.00 95.31 91 ASP A O 1
ATOM 638 N N . SER A 1 92 ? 14.090 -13.607 -5.698 1.00 93.44 92 SER A N 1
ATOM 639 C CA . SER A 1 92 ? 15.146 -13.109 -4.811 1.00 93.44 92 SER A CA 1
ATOM 640 C C . SER A 1 92 ? 14.727 -11.888 -3.989 1.00 93.44 92 SER A C 1
ATOM 642 O O . SER A 1 92 ? 15.449 -11.501 -3.069 1.00 93.44 92 SER A O 1
ATOM 644 N N . GLY A 1 93 ? 13.558 -11.314 -4.282 1.00 95.38 93 GLY A N 1
ATOM 645 C CA . GLY A 1 93 ? 12.998 -10.153 -3.605 1.00 95.38 93 GLY A CA 1
ATOM 646 C C . GLY A 1 93 ? 12.819 -8.957 -4.537 1.00 95.38 93 GLY A C 1
ATOM 647 O O . GLY A 1 93 ? 12.716 -9.080 -5.759 1.00 95.38 93 GLY A O 1
ATOM 648 N N . LEU A 1 94 ? 12.716 -7.770 -3.940 1.00 97.94 94 LEU A N 1
ATOM 649 C CA . LEU A 1 94 ? 12.529 -6.533 -4.687 1.00 97.94 94 LEU A CA 1
ATOM 650 C C . LEU A 1 94 ? 13.872 -6.019 -5.219 1.00 97.94 94 LEU A C 1
ATOM 652 O O . LEU A 1 94 ? 14.826 -5.873 -4.463 1.00 97.94 94 LEU A O 1
ATOM 656 N N . THR A 1 95 ? 13.923 -5.672 -6.504 1.00 98.06 95 THR A N 1
ATOM 657 C CA . THR A 1 95 ? 15.070 -5.009 -7.138 1.00 98.06 95 THR A CA 1
ATOM 658 C C . THR A 1 95 ? 14.614 -3.724 -7.822 1.00 98.06 95 THR A C 1
ATOM 660 O O . THR A 1 95 ? 13.696 -3.749 -8.638 1.00 98.06 95 THR A O 1
ATOM 663 N N . CYS A 1 96 ? 15.278 -2.602 -7.535 1.00 97.94 96 CYS A N 1
ATOM 664 C CA . CYS A 1 96 ? 15.028 -1.302 -8.159 1.00 97.94 96 CYS A CA 1
ATOM 665 C C . CYS A 1 96 ? 16.309 -0.768 -8.811 1.00 97.94 96 CYS A C 1
ATOM 667 O O . CYS A 1 96 ? 17.395 -0.892 -8.246 1.00 97.94 96 CYS A O 1
ATOM 669 N N . TRP A 1 97 ? 16.196 -0.163 -9.993 1.00 97.44 97 TRP A N 1
ATOM 670 C CA . TRP A 1 97 ? 17.331 0.338 -10.773 1.00 97.44 97 TRP A CA 1
ATOM 671 C C . TRP A 1 97 ? 17.001 1.639 -11.512 1.00 97.44 97 TRP A C 1
ATOM 673 O O . TRP A 1 97 ? 15.838 1.997 -11.702 1.00 97.44 97 TRP A O 1
ATOM 683 N N . GLY A 1 98 ? 18.044 2.351 -11.933 1.00 95.88 98 GLY A N 1
ATOM 684 C CA . GLY A 1 98 ? 17.960 3.654 -12.586 1.00 95.88 98 GLY A CA 1
ATOM 685 C C . GLY A 1 98 ? 18.372 4.807 -11.664 1.00 95.88 98 GLY A C 1
ATOM 686 O O . GLY A 1 98 ? 19.225 4.643 -10.791 1.00 95.88 98 GLY A O 1
ATOM 687 N N . SER A 1 99 ? 17.748 5.973 -11.840 1.00 94.88 99 SER A N 1
ATOM 688 C CA . SER A 1 99 ? 17.989 7.183 -11.042 1.00 94.88 99 SER A CA 1
ATOM 689 C C . SER A 1 99 ? 17.796 6.945 -9.546 1.00 94.88 99 SER A C 1
ATOM 691 O O . SER A 1 99 ? 16.767 6.410 -9.134 1.00 94.88 99 SER A O 1
ATOM 693 N N . ASN A 1 100 ? 18.747 7.418 -8.737 1.00 94.06 100 ASN A N 1
ATOM 694 C CA . ASN A 1 100 ? 18.708 7.316 -7.276 1.00 94.06 100 ASN A CA 1
ATOM 695 C C . ASN A 1 100 ? 19.000 8.647 -6.559 1.00 94.06 100 ASN A C 1
ATOM 697 O O . ASN A 1 100 ? 19.447 8.648 -5.414 1.00 94.06 100 ASN A O 1
ATOM 701 N N . GLU A 1 101 ? 18.808 9.787 -7.228 1.00 92.06 101 GLU A N 1
ATOM 702 C CA . GLU A 1 101 ? 19.142 11.107 -6.662 1.00 92.06 101 GLU A CA 1
ATOM 703 C C . GLU A 1 101 ? 18.367 11.426 -5.372 1.00 92.06 101 GLU A C 1
ATOM 705 O O . GLU A 1 101 ? 18.870 12.151 -4.517 1.00 92.06 101 GLU A O 1
ATOM 710 N N . GLU A 1 102 ? 17.182 10.835 -5.207 1.00 92.88 102 GLU A N 1
ATOM 711 C CA . GLU A 1 102 ? 16.294 11.020 -4.056 1.00 92.88 102 GLU A CA 1
ATOM 712 C C . GLU A 1 102 ? 16.220 9.767 -3.166 1.00 92.88 102 GLU A C 1
ATOM 714 O O . GLU A 1 102 ? 15.413 9.705 -2.241 1.00 92.88 102 GLU A O 1
ATOM 719 N N . GLY A 1 103 ? 17.040 8.745 -3.438 1.00 93.62 103 GLY A N 1
ATOM 720 C CA . GLY A 1 103 ? 17.022 7.471 -2.719 1.00 93.62 103 GLY A CA 1
ATOM 721 C C . GLY A 1 103 ? 15.946 6.479 -3.176 1.00 93.62 103 GLY A C 1
ATOM 722 O O . GLY A 1 103 ? 15.761 5.465 -2.517 1.00 93.62 103 GLY A O 1
ATOM 723 N N . GLN A 1 104 ? 15.234 6.728 -4.279 1.00 94.44 104 GLN A N 1
ATOM 724 C CA . GLN A 1 104 ? 14.104 5.916 -4.759 1.00 94.44 104 GLN A CA 1
ATOM 725 C C . GLN A 1 104 ? 14.456 4.475 -5.185 1.00 94.44 104 GLN A C 1
ATOM 727 O O . GLN A 1 104 ? 13.562 3.631 -5.263 1.00 94.44 104 GLN A O 1
ATOM 732 N N . THR A 1 105 ? 15.735 4.160 -5.418 1.00 96.38 105 THR A N 1
ATOM 733 C CA . THR A 1 105 ? 16.214 2.782 -5.652 1.00 96.38 105 THR A CA 1
ATOM 734 C C . THR A 1 105 ? 16.992 2.207 -4.465 1.00 96.38 105 THR A C 1
ATOM 736 O O . THR A 1 105 ? 17.383 1.042 -4.497 1.00 96.38 105 THR A O 1
ATOM 739 N N . THR A 1 106 ? 17.168 2.976 -3.386 1.00 96.06 106 THR A N 1
ATOM 740 C CA . THR A 1 106 ? 17.708 2.492 -2.108 1.00 96.06 106 THR A CA 1
ATOM 741 C C . THR A 1 106 ? 16.601 1.783 -1.331 1.00 96.06 106 THR A C 1
ATOM 743 O O . THR A 1 106 ? 15.882 2.405 -0.551 1.00 96.06 106 THR A O 1
ATOM 746 N N . ILE A 1 107 ? 16.442 0.487 -1.584 1.00 95.56 107 ILE A N 1
ATOM 747 C CA . ILE A 1 107 ? 15.388 -0.335 -0.980 1.00 95.56 107 ILE A CA 1
ATOM 748 C C . ILE A 1 107 ? 15.636 -0.472 0.538 1.00 95.56 107 ILE A C 1
ATOM 750 O O . ILE A 1 107 ? 16.746 -0.849 0.923 1.00 95.56 107 ILE A O 1
ATOM 754 N N . PRO A 1 108 ? 14.653 -0.141 1.399 1.00 93.50 108 PRO A N 1
ATOM 755 C CA . PRO A 1 108 ? 14.731 -0.396 2.838 1.00 93.50 108 PRO A CA 1
ATOM 756 C C . PRO A 1 108 ? 14.627 -1.898 3.138 1.00 93.50 108 PRO A C 1
ATOM 758 O O . PRO A 1 108 ? 14.313 -2.691 2.255 1.00 93.50 108 PRO A O 1
ATOM 761 N N . ASP A 1 109 ? 14.863 -2.301 4.384 1.00 89.44 109 ASP A N 1
ATOM 762 C CA . ASP A 1 109 ? 14.621 -3.688 4.787 1.00 89.44 109 ASP A CA 1
ATOM 763 C C . ASP A 1 109 ? 13.115 -3.997 4.669 1.00 89.44 109 ASP A C 1
ATOM 765 O O . ASP A 1 109 ? 12.295 -3.305 5.272 1.00 89.44 109 ASP A O 1
ATOM 769 N N . LEU A 1 110 ? 12.766 -5.004 3.861 1.00 89.94 110 LEU A N 1
ATOM 770 C CA . LEU A 1 110 ? 11.391 -5.453 3.611 1.00 89.94 110 LEU A CA 1
ATOM 771 C C . LEU A 1 110 ? 11.217 -6.905 4.073 1.00 89.94 110 LEU A C 1
ATOM 773 O O . LEU A 1 110 ? 12.117 -7.730 3.887 1.00 89.94 110 LEU A O 1
ATOM 777 N N . SER A 1 111 ? 10.042 -7.237 4.607 1.00 87.88 111 SER A N 1
ATOM 778 C CA . SER A 1 111 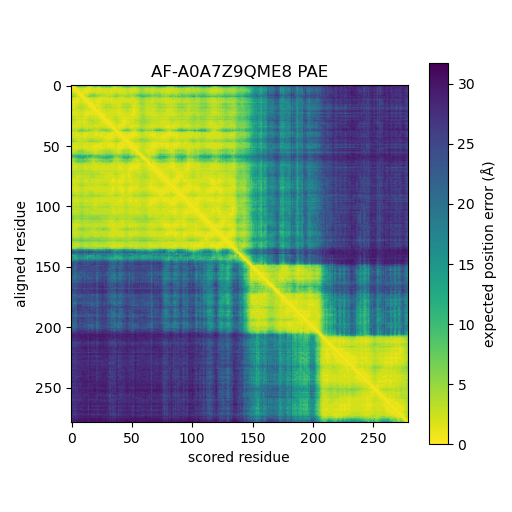? 9.682 -8.589 5.053 1.00 87.88 111 SER A CA 1
ATOM 779 C C . SER A 1 111 ? 8.671 -9.226 4.103 1.00 87.88 111 SER A C 1
ATOM 781 O O . SER A 1 111 ? 7.483 -8.933 4.163 1.00 87.88 111 SER A O 1
ATOM 783 N N . GLY A 1 112 ? 9.133 -10.097 3.201 1.00 87.75 112 GLY A N 1
ATOM 784 C CA . GLY A 1 112 ? 8.255 -10.805 2.259 1.00 87.75 112 GLY A CA 1
ATOM 785 C C . GLY A 1 112 ? 7.448 -9.879 1.332 1.00 87.75 112 GLY A C 1
ATOM 786 O O . GLY A 1 112 ? 6.224 -9.974 1.316 1.00 87.75 112 GLY A O 1
ATOM 787 N N . PRO A 1 113 ? 8.086 -8.978 0.560 1.00 94.50 113 PRO A N 1
ATOM 788 C CA . PRO A 1 113 ? 7.363 -8.063 -0.320 1.00 94.50 113 PRO A CA 1
ATOM 789 C C . PRO A 1 113 ? 6.543 -8.821 -1.370 1.00 94.50 113 PRO A C 1
ATOM 791 O O . PRO A 1 113 ? 7.050 -9.736 -2.018 1.00 94.50 113 PRO A O 1
ATOM 794 N N . VAL A 1 114 ? 5.293 -8.402 -1.574 1.00 94.12 114 VAL A N 1
ATOM 795 C CA . VAL A 1 114 ? 4.341 -9.033 -2.511 1.00 94.12 114 VAL A CA 1
ATOM 796 C C . VAL A 1 114 ? 3.925 -8.118 -3.661 1.00 94.12 114 VAL A C 1
ATOM 798 O O . VAL A 1 114 ? 3.418 -8.586 -4.680 1.00 94.12 114 VAL A O 1
ATOM 801 N N . SER A 1 115 ? 4.130 -6.806 -3.527 1.00 95.12 115 SER A N 1
ATOM 802 C CA . SER A 1 115 ? 3.784 -5.830 -4.563 1.00 95.12 115 SER A CA 1
ATOM 803 C C . SER A 1 115 ? 4.663 -4.587 -4.480 1.00 95.12 115 SER A C 1
ATOM 805 O O . SER A 1 115 ? 5.185 -4.249 -3.419 1.00 95.12 115 SER A O 1
ATOM 807 N N . VAL A 1 116 ? 4.808 -3.887 -5.606 1.00 97.19 116 VAL A N 1
ATOM 808 C CA . VAL A 1 116 ? 5.560 -2.632 -5.704 1.00 97.19 116 VAL A CA 1
ATOM 809 C C . VAL A 1 116 ? 4.876 -1.652 -6.654 1.00 97.19 116 VAL A C 1
ATOM 811 O O . VAL A 1 116 ? 4.365 -2.036 -7.705 1.00 97.19 116 VAL A O 1
ATOM 814 N N . SER A 1 117 ? 4.907 -0.370 -6.294 1.00 96.38 117 SER A N 1
ATOM 815 C CA . SER A 1 117 ? 4.458 0.756 -7.107 1.00 96.38 117 SER A CA 1
ATOM 816 C C . SER A 1 117 ? 5.521 1.855 -7.116 1.00 96.38 117 SER A C 1
ATOM 818 O O . SER A 1 117 ? 5.926 2.368 -6.072 1.00 96.38 117 SER A O 1
ATOM 820 N N . ALA A 1 118 ? 5.982 2.211 -8.310 1.00 95.38 118 ALA A N 1
ATOM 821 C CA . ALA A 1 118 ? 6.986 3.242 -8.547 1.00 95.38 118 ALA A CA 1
ATOM 822 C C . ALA A 1 118 ? 6.305 4.551 -8.971 1.00 95.38 118 ALA A C 1
ATOM 824 O O . ALA A 1 118 ? 5.696 4.644 -10.039 1.00 95.38 118 ALA A O 1
ATOM 825 N N . GLY A 1 119 ? 6.414 5.576 -8.130 1.00 92.31 119 GLY A N 1
ATOM 826 C CA . GLY A 1 119 ? 5.959 6.931 -8.412 1.00 92.31 119 GLY A CA 1
ATOM 827 C C . GLY A 1 119 ? 6.976 7.732 -9.230 1.00 92.31 119 GLY A C 1
ATOM 828 O O . GLY A 1 119 ? 7.918 7.203 -9.816 1.00 92.31 119 GLY A O 1
ATOM 829 N N . GLY A 1 120 ? 6.811 9.058 -9.271 1.00 90.06 120 GLY A N 1
ATOM 830 C CA . GLY A 1 120 ? 7.758 9.923 -9.984 1.00 90.06 120 GLY A CA 1
ATOM 831 C C . GLY A 1 120 ? 9.185 9.790 -9.433 1.00 90.06 120 GLY A C 1
ATOM 832 O O . GLY A 1 120 ? 10.096 9.357 -10.133 1.00 90.06 120 GLY A O 1
ATOM 833 N N . TYR A 1 121 ? 9.349 10.096 -8.148 1.00 91.31 121 TYR A N 1
ATOM 834 C CA . TYR A 1 121 ? 10.641 10.109 -7.448 1.00 91.31 121 TYR A CA 1
ATOM 835 C C . TYR A 1 121 ? 10.604 9.327 -6.125 1.00 91.31 121 TYR A C 1
ATOM 837 O O . TYR A 1 121 ? 11.411 9.574 -5.237 1.00 91.31 121 TYR A O 1
ATOM 845 N N . HIS A 1 122 ? 9.627 8.439 -5.954 1.00 93.94 122 HIS A N 1
ATOM 846 C CA . HIS A 1 122 ? 9.464 7.596 -4.771 1.00 93.94 122 HIS A CA 1
ATOM 847 C C . HIS A 1 122 ? 8.980 6.211 -5.195 1.00 93.94 122 HIS A C 1
ATOM 849 O O . HIS A 1 122 ? 8.415 6.069 -6.280 1.00 93.94 122 HIS A O 1
ATOM 855 N N . THR A 1 123 ? 9.152 5.235 -4.316 1.00 95.94 123 THR A N 1
ATOM 856 C CA . THR A 1 123 ? 8.718 3.851 -4.501 1.00 95.94 123 THR A CA 1
ATOM 857 C C . THR A 1 123 ? 7.985 3.413 -3.246 1.00 95.94 123 THR A C 1
ATOM 859 O O . THR A 1 123 ? 8.392 3.779 -2.146 1.00 95.94 123 THR A O 1
ATOM 862 N N . CYS A 1 124 ? 6.910 2.653 -3.407 1.00 95.38 124 CYS A N 1
ATOM 863 C CA . CYS A 1 124 ? 6.187 2.018 -2.316 1.00 95.38 124 CYS A CA 1
ATOM 864 C C . CYS A 1 124 ? 6.109 0.514 -2.564 1.00 95.38 124 CYS A C 1
ATOM 866 O O . CYS A 1 124 ? 5.802 0.097 -3.681 1.00 95.38 124 CYS A O 1
ATOM 868 N N . ALA A 1 125 ? 6.342 -0.288 -1.535 1.00 94.94 125 ALA A N 1
ATOM 869 C CA . ALA A 1 125 ? 6.128 -1.728 -1.557 1.00 94.94 125 ALA A CA 1
ATOM 870 C C . ALA A 1 125 ? 5.092 -2.119 -0.503 1.00 94.94 125 ALA A C 1
ATOM 872 O O . ALA A 1 125 ? 4.984 -1.460 0.530 1.00 94.94 125 ALA A O 1
ATOM 873 N N . LEU A 1 126 ? 4.336 -3.174 -0.795 1.00 91.88 126 LEU A N 1
ATOM 874 C CA . LEU A 1 126 ? 3.519 -3.880 0.186 1.00 91.88 126 LEU A CA 1
ATOM 875 C C . LEU A 1 126 ? 4.290 -5.125 0.613 1.00 91.88 126 LEU A C 1
ATOM 877 O O . LEU A 1 126 ? 4.654 -5.940 -0.242 1.00 91.88 126 LEU A O 1
ATOM 881 N N . ASP A 1 127 ? 4.525 -5.253 1.909 1.00 89.94 127 ASP A N 1
ATOM 882 C CA . ASP A 1 127 ? 5.170 -6.396 2.541 1.00 89.94 127 ASP A CA 1
ATOM 883 C C . ASP A 1 127 ? 4.340 -6.881 3.746 1.00 89.94 127 ASP A C 1
ATOM 885 O O . ASP A 1 127 ? 3.223 -6.402 3.963 1.00 89.94 127 ASP A O 1
ATOM 889 N N . ASN A 1 128 ? 4.844 -7.858 4.501 1.00 81.19 128 ASN A N 1
ATOM 890 C CA . ASN A 1 128 ? 4.124 -8.435 5.641 1.00 81.19 128 ASN A CA 1
ATOM 891 C C . ASN A 1 128 ? 3.835 -7.418 6.760 1.00 81.19 128 ASN A C 1
ATOM 893 O O . ASN A 1 128 ? 2.887 -7.613 7.508 1.00 81.19 128 ASN A O 1
ATOM 897 N N . GLY A 1 129 ? 4.627 -6.345 6.872 1.00 73.06 129 GLY A N 1
ATOM 898 C CA . GLY A 1 129 ? 4.433 -5.272 7.852 1.00 73.06 129 GLY A CA 1
ATOM 899 C C . GLY A 1 129 ? 3.579 -4.110 7.333 1.00 73.06 129 GLY A C 1
ATOM 900 O O . GLY A 1 129 ? 3.441 -3.094 8.015 1.00 73.06 129 GLY A O 1
ATOM 901 N N . GLY A 1 130 ? 3.027 -4.225 6.121 1.00 80.06 130 GLY A N 1
ATOM 902 C CA . GLY A 1 130 ? 2.179 -3.218 5.493 1.00 80.06 130 GLY A CA 1
ATOM 903 C C . GLY A 1 130 ? 2.868 -2.474 4.350 1.00 80.06 130 GLY A C 1
ATOM 904 O O . GLY A 1 130 ? 3.662 -3.026 3.590 1.00 80.06 130 GLY A O 1
ATOM 905 N N . VAL A 1 131 ? 2.495 -1.206 4.148 1.00 89.25 131 VAL A N 1
ATOM 906 C CA . VAL A 1 131 ? 3.037 -0.398 3.045 1.00 89.25 131 VAL A CA 1
ATOM 907 C C . VAL A 1 131 ? 4.227 0.421 3.524 1.00 89.25 131 VAL A C 1
ATOM 909 O O . VAL A 1 131 ? 4.109 1.246 4.429 1.00 89.25 131 VAL A O 1
ATOM 912 N N . ILE A 1 132 ? 5.358 0.259 2.843 1.00 88.69 132 ILE A N 1
ATOM 913 C CA . ILE A 1 132 ? 6.590 1.009 3.089 1.00 88.69 132 ILE A CA 1
ATOM 914 C C . ILE A 1 132 ? 6.906 1.834 1.845 1.00 88.69 132 ILE A C 1
ATOM 916 O O . ILE A 1 132 ? 7.038 1.290 0.751 1.00 88.69 132 ILE A O 1
ATOM 920 N N . CYS A 1 133 ? 7.051 3.152 2.006 1.00 93.38 133 CYS A N 1
ATOM 921 C CA . CYS A 1 133 ? 7.398 4.074 0.925 1.00 93.38 133 CYS A CA 1
ATOM 922 C C . CYS A 1 133 ? 8.729 4.792 1.193 1.00 93.38 133 CYS A C 1
ATOM 924 O O . CYS A 1 133 ? 8.964 5.291 2.293 1.00 93.38 133 CYS A O 1
ATOM 926 N N . TRP A 1 134 ? 9.577 4.918 0.172 1.00 93.62 134 TRP A N 1
ATOM 927 C CA . TRP A 1 134 ? 10.887 5.578 0.242 1.00 93.62 134 TRP A CA 1
ATOM 928 C C . TRP A 1 134 ? 11.1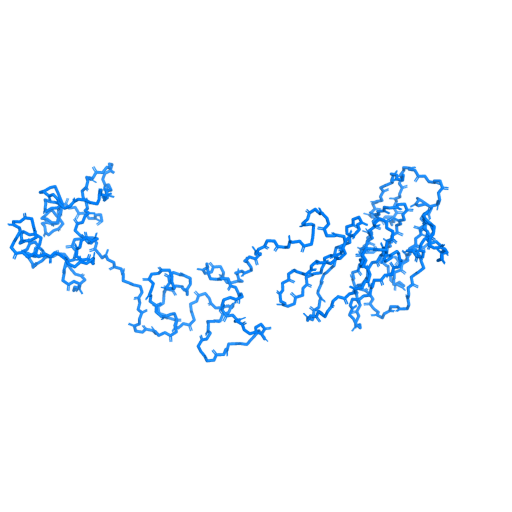74 6.420 -1.012 1.00 93.62 134 TRP A C 1
ATOM 930 O O . TRP A 1 134 ? 10.446 6.361 -2.002 1.00 93.62 134 TRP A O 1
ATOM 940 N N . GLY A 1 135 ? 12.225 7.245 -0.970 1.00 93.00 135 GLY A N 1
ATOM 941 C CA . GLY A 1 135 ? 12.569 8.213 -2.018 1.00 93.00 135 GLY A CA 1
ATOM 942 C C . GLY A 1 135 ? 12.260 9.661 -1.617 1.00 93.00 135 GLY A C 1
ATOM 943 O O . GLY A 1 135 ? 12.391 10.034 -0.451 1.00 93.00 135 GLY A O 1
ATOM 944 N N . TYR A 1 136 ? 11.822 10.487 -2.572 1.00 89.56 136 TYR A N 1
ATOM 945 C CA . TYR A 1 136 ? 11.593 11.923 -2.381 1.00 89.56 136 TYR A CA 1
ATOM 946 C C . TYR A 1 136 ? 10.576 12.247 -1.274 1.00 89.56 136 TYR A C 1
ATOM 948 O O . TYR A 1 136 ? 9.390 11.921 -1.366 1.00 89.56 136 TYR A O 1
ATOM 956 N N . THR A 1 137 ? 11.023 12.980 -0.250 1.00 76.56 137 THR A N 1
ATOM 957 C CA . THR A 1 137 ? 10.263 13.215 0.993 1.00 76.56 137 THR A CA 1
ATOM 958 C C . THR A 1 137 ? 9.544 14.568 1.073 1.00 76.56 137 THR A C 1
ATOM 960 O O . THR A 1 137 ? 8.723 14.772 1.971 1.00 76.56 137 THR A O 1
ATOM 963 N N . ALA A 1 138 ? 9.785 15.506 0.146 1.00 61.00 138 ALA A N 1
ATOM 964 C CA . ALA A 1 138 ? 9.419 16.919 0.342 1.00 61.00 138 ALA A CA 1
ATOM 965 C C . ALA A 1 138 ? 7.906 17.229 0.341 1.00 61.00 138 ALA A C 1
ATOM 967 O O . ALA A 1 138 ? 7.510 18.355 0.637 1.00 61.00 138 ALA A O 1
ATOM 968 N N . ALA A 1 139 ? 7.051 16.250 0.036 1.00 58.06 139 ALA A N 1
ATOM 969 C CA . ALA A 1 139 ? 5.597 16.414 0.002 1.00 58.06 139 ALA A CA 1
ATOM 970 C C . ALA A 1 139 ? 4.833 15.370 0.840 1.00 58.06 139 ALA A C 1
ATOM 972 O O . ALA A 1 139 ? 3.666 15.112 0.562 1.00 58.06 139 ALA A O 1
ATOM 973 N N . ARG A 1 140 ? 5.469 14.754 1.855 1.00 60.22 140 ARG A N 1
ATOM 974 C CA . ARG A 1 140 ? 4.896 13.610 2.605 1.00 60.22 140 ARG A CA 1
ATOM 975 C C . ARG A 1 140 ? 4.480 12.444 1.688 1.00 60.22 140 ARG A C 1
ATOM 977 O O . ARG A 1 140 ? 3.657 11.634 2.079 1.00 60.22 140 ARG A O 1
ATOM 984 N N . LEU A 1 141 ? 5.052 12.334 0.485 1.00 60.12 141 LEU A N 1
ATOM 985 C CA . LEU A 1 141 ? 4.727 11.263 -0.473 1.00 60.12 141 LEU A CA 1
ATOM 986 C C . LEU A 1 141 ? 5.166 9.880 0.020 1.00 60.12 141 LEU A C 1
ATOM 988 O O . LEU A 1 141 ? 4.622 8.876 -0.414 1.00 60.12 141 LEU A O 1
ATOM 992 N N . THR A 1 142 ? 6.125 9.841 0.945 1.00 63.59 142 THR A N 1
ATOM 993 C CA . THR A 1 142 ? 6.550 8.631 1.653 1.00 63.59 142 THR A CA 1
ATOM 994 C C . THR A 1 142 ? 5.823 8.428 2.985 1.00 63.59 142 THR A C 1
ATOM 996 O O . THR A 1 142 ? 6.037 7.420 3.649 1.00 63.59 142 THR A O 1
ATOM 999 N N . PHE A 1 143 ? 4.974 9.376 3.406 1.00 64.88 143 PHE A N 1
ATOM 1000 C CA . PHE A 1 143 ? 4.148 9.214 4.597 1.00 64.88 143 PHE A CA 1
ATOM 1001 C C . PHE A 1 143 ? 2.948 8.349 4.233 1.00 64.88 143 PHE A C 1
ATOM 1003 O O . PHE A 1 143 ? 1.985 8.821 3.628 1.00 64.88 143 PHE A O 1
ATOM 1010 N N . VAL A 1 144 ? 3.020 7.087 4.625 1.00 58.66 144 VAL A N 1
ATOM 1011 C CA . VAL A 1 144 ? 1.887 6.174 4.583 1.00 58.66 144 VAL A CA 1
ATOM 1012 C C . VAL A 1 144 ? 1.015 6.516 5.798 1.00 58.66 144 VAL A C 1
ATOM 1014 O O . VAL A 1 144 ? 1.497 6.402 6.928 1.00 58.66 144 VAL A O 1
ATOM 1017 N N . PRO A 1 145 ? -0.219 7.037 5.625 1.00 56.22 145 PRO A N 1
ATOM 1018 C CA . PRO A 1 145 ? -1.152 7.106 6.748 1.00 56.22 145 PRO A CA 1
ATOM 1019 C C . PRO A 1 145 ? -1.372 5.680 7.270 1.00 56.22 145 PRO A C 1
ATOM 1021 O O . PRO A 1 145 ? -1.249 4.765 6.462 1.00 56.22 145 PRO A O 1
ATOM 1024 N N . PRO A 1 146 ? -1.704 5.466 8.556 1.00 52.47 146 PRO A N 1
ATOM 1025 C CA . PRO A 1 146 ? -2.028 4.132 9.048 1.00 52.47 146 PRO A CA 1
ATOM 1026 C C . PRO A 1 146 ? -3.072 3.507 8.122 1.00 52.47 146 PRO A C 1
ATOM 1028 O O . PRO A 1 146 ? -4.210 3.971 8.046 1.00 52.47 146 PRO A O 1
ATOM 1031 N N . LEU A 1 147 ? -2.638 2.533 7.330 1.00 52.78 147 LEU A N 1
ATOM 1032 C CA . LEU A 1 147 ? -3.535 1.657 6.612 1.00 52.78 147 LEU A CA 1
ATOM 1033 C C . LEU A 1 147 ? -3.848 0.607 7.662 1.00 52.78 147 LEU A C 1
ATOM 1035 O O . LEU A 1 147 ? -3.006 -0.245 7.922 1.00 52.78 147 LEU A O 1
ATOM 1039 N N . ALA A 1 148 ? -4.976 0.765 8.351 1.00 55.44 148 ALA A N 1
ATOM 1040 C CA . ALA A 1 148 ? -5.498 -0.304 9.182 1.00 55.44 148 ALA A CA 1
ATOM 1041 C C . ALA A 1 148 ? -5.844 -1.445 8.220 1.00 55.44 148 ALA A C 1
ATOM 1043 O O . ALA A 1 148 ? -6.868 -1.403 7.538 1.00 55.44 148 ALA A O 1
ATOM 1044 N N . PHE A 1 149 ? -4.893 -2.359 8.037 1.00 70.19 149 PHE A N 1
ATOM 1045 C CA . PHE A 1 149 ? -5.242 -3.721 7.690 1.00 70.19 149 PHE A CA 1
ATOM 1046 C C . PHE A 1 149 ? -5.941 -4.265 8.930 1.00 70.19 149 PHE A C 1
ATOM 1048 O O . PHE A 1 149 ? -5.441 -4.072 10.031 1.00 70.19 149 PHE A O 1
ATOM 1055 N N . ASP A 1 150 ? -7.147 -4.746 8.707 1.00 73.06 150 ASP A N 1
ATOM 1056 C CA . ASP A 1 150 ? -8.053 -5.376 9.657 1.00 73.06 150 ASP A CA 1
ATOM 1057 C C . ASP A 1 150 ? -8.576 -6.558 8.832 1.00 73.06 150 ASP A C 1
ATOM 1059 O O . ASP A 1 150 ? -9.359 -6.384 7.881 1.00 73.06 150 ASP A O 1
ATOM 1063 N N . LYS A 1 151 ? -7.890 -7.695 8.972 1.00 80.75 151 LYS A N 1
ATOM 1064 C CA . LYS A 1 151 ? -7.983 -8.824 8.036 1.00 80.75 151 LYS A CA 1
ATOM 1065 C C . LYS A 1 151 ? -9.266 -9.630 8.217 1.00 80.75 151 LYS A C 1
ATOM 1067 O O . LYS A 1 151 ? -9.770 -10.150 7.213 1.00 80.75 151 LYS A O 1
ATOM 1072 N N . ASP A 1 152 ? -9.789 -9.728 9.427 1.00 78.19 152 ASP A N 1
ATOM 1073 C CA . ASP A 1 152 ? -11.039 -10.416 9.767 1.00 78.19 152 ASP A CA 1
ATOM 1074 C C . ASP A 1 152 ? -12.243 -9.467 9.914 1.00 78.19 152 ASP A C 1
ATOM 1076 O O . ASP A 1 152 ? -13.384 -9.937 9.905 1.00 78.19 152 ASP A O 1
ATOM 1080 N N . MET A 1 153 ? -12.019 -8.151 9.830 1.00 81.25 153 MET A N 1
ATOM 1081 C CA . MET A 1 153 ? -13.035 -7.089 9.839 1.00 81.25 153 MET A CA 1
ATOM 1082 C C . MET A 1 153 ? -13.726 -6.913 11.192 1.00 81.25 153 MET A C 1
ATOM 1084 O O . MET A 1 153 ? -14.912 -6.557 11.232 1.00 81.25 153 MET A O 1
ATOM 1088 N N . ASP A 1 154 ? -13.001 -7.161 12.274 1.00 80.75 154 ASP A N 1
ATOM 1089 C CA . ASP A 1 154 ? -13.456 -7.038 13.656 1.00 80.75 154 ASP A CA 1
ATOM 1090 C C . ASP A 1 154 ? -13.342 -5.588 14.190 1.00 80.75 154 ASP A C 1
ATOM 1092 O O . ASP A 1 154 ? -13.996 -5.193 15.155 1.00 80.75 154 ASP A O 1
ATOM 1096 N N . GLY A 1 155 ? -12.607 -4.724 13.482 1.00 83.00 155 GLY A N 1
ATOM 1097 C CA . GLY A 1 155 ? -12.387 -3.325 13.842 1.00 83.00 155 GLY A CA 1
ATOM 1098 C C . GLY A 1 155 ? -11.134 -3.069 14.682 1.00 83.00 155 GLY A C 1
ATOM 1099 O O . GLY A 1 155 ? -10.858 -1.901 15.001 1.00 83.00 155 GLY A O 1
ATOM 1100 N N . LEU A 1 156 ? -10.356 -4.103 14.993 1.00 84.56 156 LEU A N 1
ATOM 1101 C CA . LEU A 1 156 ? -9.023 -4.041 15.569 1.00 84.56 156 LEU A CA 1
ATOM 1102 C C . LEU A 1 156 ? -7.989 -4.157 14.425 1.00 84.56 156 LEU A C 1
ATOM 1104 O O . LEU A 1 156 ? -8.071 -5.021 13.569 1.00 84.56 156 LEU A O 1
ATOM 1108 N N . PRO A 1 157 ? -7.031 -3.222 14.285 1.00 84.19 157 PRO A N 1
ATOM 1109 C CA . PRO A 1 157 ? -6.061 -3.324 13.192 1.00 84.19 157 PRO A CA 1
ATOM 1110 C C . PRO A 1 157 ? -5.028 -4.427 13.449 1.00 84.19 157 PRO A C 1
ATOM 1112 O O . PRO A 1 157 ? -4.426 -4.396 14.519 1.00 84.19 157 PRO A O 1
ATOM 1115 N N . ASP A 1 158 ? -4.636 -5.201 12.429 1.00 78.81 158 ASP A N 1
ATOM 1116 C CA . ASP A 1 158 ? -3.609 -6.261 12.479 1.00 78.81 158 ASP A CA 1
ATOM 1117 C C . ASP A 1 158 ? -2.335 -5.846 13.241 1.00 78.81 158 ASP A C 1
ATOM 1119 O O . ASP A 1 158 ? -1.677 -6.649 13.883 1.00 78.81 158 ASP A O 1
ATOM 1123 N N . SER A 1 159 ? -1.933 -4.573 13.141 1.00 77.06 159 SER A N 1
ATOM 1124 C CA . SER A 1 159 ? -0.736 -4.043 13.817 1.00 77.06 159 SER A CA 1
ATOM 1125 C C . SER A 1 159 ? -0.857 -3.926 15.344 1.00 77.06 159 SER A C 1
ATOM 1127 O O . SER A 1 159 ? 0.140 -3.685 16.022 1.00 77.06 159 SER A O 1
ATOM 1129 N N . VAL A 1 160 ? -2.086 -3.957 15.857 1.00 83.19 160 VAL A N 1
ATOM 1130 C CA . VAL A 1 160 ? -2.430 -3.988 17.283 1.00 83.19 160 VAL A CA 1
ATOM 1131 C C . VAL A 1 160 ? -2.503 -5.438 17.745 1.00 83.19 160 VAL A C 1
ATOM 1133 O O . VAL A 1 160 ? -1.985 -5.753 18.812 1.00 83.19 160 VAL A O 1
ATOM 1136 N N . GLU A 1 161 ? -3.083 -6.287 16.908 1.00 83.38 161 GLU A N 1
ATOM 1137 C CA . GLU A 1 161 ? -3.291 -7.710 17.152 1.00 83.38 161 GLU A CA 1
ATOM 1138 C C . GLU A 1 161 ? -1.966 -8.474 17.126 1.00 83.38 161 GLU A C 1
ATOM 1140 O O . GLU A 1 161 ? -1.532 -8.987 18.145 1.00 83.38 161 GLU A O 1
ATOM 1145 N N . ASP A 1 162 ? -1.216 -8.390 16.029 1.00 78.75 162 ASP A N 1
ATOM 1146 C CA . ASP A 1 162 ? 0.145 -8.911 15.879 1.00 78.75 162 ASP A CA 1
ATOM 1147 C C . ASP A 1 162 ? 1.151 -7.775 16.098 1.00 78.75 162 ASP A C 1
ATOM 1149 O O . ASP A 1 162 ? 1.807 -7.265 15.179 1.00 78.75 162 ASP A O 1
ATOM 1153 N N . THR A 1 163 ? 1.257 -7.330 17.353 1.00 75.94 163 THR A N 1
ATOM 1154 C CA . THR A 1 163 ? 2.117 -6.197 17.744 1.00 75.94 163 THR A CA 1
ATOM 1155 C C . THR A 1 163 ? 3.572 -6.402 17.310 1.00 75.94 163 THR A C 1
ATOM 1157 O O . THR A 1 163 ? 4.301 -5.433 17.052 1.00 75.94 163 THR A O 1
ATOM 1160 N N . ASN A 1 164 ? 4.031 -7.652 17.247 1.00 73.88 164 ASN A N 1
ATOM 1161 C CA . ASN A 1 164 ? 5.401 -7.973 16.875 1.00 73.88 164 ASN A CA 1
ATOM 1162 C C . ASN A 1 164 ? 5.595 -8.306 15.377 1.00 73.88 164 ASN A C 1
ATOM 1164 O O . ASN A 1 164 ? 6.743 -8.397 14.922 1.00 73.88 164 ASN A O 1
ATOM 1168 N N . GLY A 1 165 ? 4.508 -8.351 14.603 1.00 66.50 165 GLY A N 1
ATOM 1169 C CA . GLY A 1 165 ? 4.486 -8.451 13.144 1.00 66.50 165 GLY A CA 1
ATOM 1170 C C . GLY A 1 165 ? 4.985 -9.792 12.604 1.00 66.50 165 GLY A C 1
ATOM 1171 O O . GLY A 1 165 ? 5.568 -9.828 11.512 1.00 66.50 165 GLY A O 1
ATOM 1172 N N . ASN A 1 166 ? 4.878 -10.871 13.384 1.00 70.75 166 ASN A N 1
ATOM 1173 C CA . ASN A 1 166 ? 5.406 -12.187 13.014 1.00 70.75 166 ASN A CA 1
ATOM 1174 C C . ASN A 1 166 ? 4.371 -13.097 12.325 1.00 70.75 166 ASN A C 1
ATOM 1176 O O . ASN A 1 166 ? 4.757 -14.144 11.790 1.00 70.75 166 ASN A O 1
ATOM 1180 N N . GLY A 1 167 ? 3.100 -12.690 12.289 1.00 63.53 167 GLY A N 1
ATOM 1181 C CA . GLY A 1 167 ? 1.970 -13.424 11.726 1.00 63.53 167 GLY A CA 1
ATOM 1182 C C . GLY A 1 167 ? 1.582 -14.680 12.510 1.00 63.53 167 GLY A C 1
ATOM 1183 O O . GLY A 1 167 ? 1.073 -15.627 11.908 1.00 63.53 167 GLY A O 1
ATOM 1184 N N . ILE A 1 168 ? 1.895 -14.740 13.803 1.00 67.75 168 ILE A N 1
ATOM 1185 C CA . ILE A 1 168 ? 1.626 -15.851 14.717 1.00 67.75 168 ILE A CA 1
ATOM 1186 C C . ILE A 1 168 ? 0.905 -15.290 15.942 1.00 67.75 168 ILE A C 1
ATOM 1188 O O . ILE A 1 168 ? 1.370 -14.338 16.547 1.00 67.75 168 ILE A O 1
ATOM 1192 N N . PHE A 1 169 ? -0.171 -15.954 16.357 1.00 70.56 169 PHE A N 1
ATOM 1193 C CA . PHE A 1 169 ? -0.825 -15.692 17.634 1.00 70.56 169 PHE A CA 1
ATOM 1194 C C . PHE A 1 169 ? 0.129 -15.952 18.818 1.00 70.56 169 PHE A C 1
ATOM 1196 O O . PHE A 1 169 ? 0.482 -17.107 19.107 1.00 70.56 169 PHE A O 1
ATOM 1203 N N . ASP A 1 170 ? 0.561 -14.884 19.491 1.00 76.25 170 ASP A N 1
ATOM 1204 C CA . ASP A 1 170 ? 1.405 -14.927 20.686 1.00 76.25 170 ASP A CA 1
ATOM 1205 C C . ASP A 1 170 ? 0.592 -14.754 21.984 1.00 76.25 170 ASP A C 1
ATOM 1207 O O . ASP A 1 170 ? -0.563 -14.344 22.010 1.00 76.25 170 ASP A O 1
ATOM 1211 N N . PHE A 1 171 ? 1.198 -15.099 23.125 1.00 74.81 171 PHE A N 1
ATOM 1212 C CA . PHE A 1 171 ? 0.530 -14.948 24.422 1.00 74.81 171 PHE A CA 1
ATOM 1213 C C . PHE A 1 171 ? 0.298 -13.463 24.755 1.00 74.81 171 PHE A C 1
ATOM 1215 O O . PHE A 1 171 ? 1.259 -12.752 25.065 1.00 74.81 171 PHE A O 1
ATOM 1222 N N . GLY A 1 172 ? -0.972 -13.047 24.780 1.00 78.50 172 GLY A N 1
ATOM 1223 C CA . GLY A 1 172 ? -1.400 -11.672 25.067 1.00 78.50 172 GLY A CA 1
ATOM 1224 C C . GLY A 1 172 ? -1.669 -10.814 23.826 1.00 78.50 172 GLY A C 1
ATOM 1225 O O . GLY A 1 172 ? -1.832 -9.606 23.972 1.00 78.50 172 GLY A O 1
ATOM 1226 N N . GLU A 1 173 ? -1.673 -11.427 22.645 1.00 87.38 173 GLU A N 1
ATOM 1227 C CA . GLU A 1 173 ? -2.072 -10.852 21.357 1.00 87.38 173 GLU A CA 1
ATOM 1228 C C . GLU A 1 173 ? -3.404 -11.488 20.919 1.00 87.38 173 GLU A C 1
ATOM 1230 O O . GLU A 1 173 ? -3.679 -12.616 21.327 1.00 87.38 173 GLU A O 1
ATOM 1235 N N . THR A 1 174 ? -4.221 -10.775 20.138 1.00 86.94 174 THR A N 1
ATOM 1236 C CA . THR A 1 174 ? -5.397 -11.327 19.430 1.00 86.94 174 THR A CA 1
ATOM 1237 C C . THR A 1 174 ? -4.970 -11.902 18.075 1.00 86.94 174 THR A C 1
ATOM 1239 O O . THR A 1 174 ? -3.863 -11.611 17.610 1.00 86.94 174 THR A O 1
ATOM 1242 N N . ASP A 1 175 ? -5.758 -12.799 17.472 1.00 86.62 175 ASP A N 1
ATOM 1243 C CA . ASP A 1 175 ? -5.420 -13.420 16.181 1.00 86.62 175 ASP A CA 1
ATOM 1244 C C . ASP A 1 175 ? -5.922 -12.545 15.018 1.00 86.62 175 ASP A C 1
ATOM 1246 O O . ASP A 1 175 ? -7.123 -12.525 14.793 1.00 86.62 175 ASP A O 1
ATOM 1250 N N . PRO A 1 176 ? -5.046 -11.944 14.180 1.00 86.75 176 PRO A N 1
ATOM 1251 C CA . PRO A 1 176 ? -5.461 -11.073 13.067 1.00 86.75 176 PRO A CA 1
ATOM 1252 C C . PRO A 1 176 ? -6.236 -11.774 11.934 1.00 86.75 176 PRO A C 1
ATOM 1254 O O . PRO A 1 176 ? -6.336 -11.261 10.815 1.00 86.75 176 PRO A O 1
ATOM 1257 N N . LEU A 1 177 ? -6.590 -13.046 12.101 1.00 86.00 177 LEU A N 1
ATOM 1258 C CA . LEU A 1 177 ? -7.381 -13.835 11.163 1.00 86.00 177 LEU A CA 1
ATOM 1259 C C . LEU A 1 177 ? -8.651 -14.396 11.810 1.00 86.00 177 LEU A C 1
ATOM 1261 O O . LEU A 1 177 ? -9.405 -15.082 11.102 1.00 86.00 177 LEU A O 1
ATOM 1265 N N . ASP A 1 178 ? -8.852 -14.168 13.106 1.00 88.50 178 ASP A N 1
ATOM 1266 C CA . ASP A 1 178 ? -9.996 -14.646 13.862 1.00 88.50 178 ASP A CA 1
ATOM 1267 C C . ASP A 1 178 ? -10.765 -13.469 14.447 1.00 88.50 178 ASP A C 1
ATOM 1269 O O . ASP A 1 178 ? -10.338 -12.819 15.384 1.00 88.50 178 ASP A O 1
ATOM 1273 N N . PHE A 1 179 ? -11.965 -13.268 13.913 1.00 88.06 179 PHE A N 1
ATOM 1274 C CA . PHE A 1 179 ? -12.860 -12.176 14.285 1.00 88.06 179 PHE A CA 1
ATOM 1275 C C . PHE A 1 179 ? -13.259 -12.170 15.778 1.00 88.06 179 PHE A C 1
ATOM 1277 O O . PHE A 1 179 ? -13.830 -11.188 16.237 1.00 88.06 179 PHE A O 1
ATOM 1284 N N . ASP A 1 180 ? -13.072 -13.286 16.483 1.00 91.50 180 ASP A N 1
ATOM 1285 C CA . ASP A 1 180 ? -13.457 -13.531 17.879 1.00 91.50 180 ASP A CA 1
ATOM 1286 C C . ASP A 1 180 ? -12.426 -14.506 18.482 1.00 91.50 180 ASP A C 1
ATOM 1288 O O . ASP A 1 180 ? -12.558 -15.731 18.354 1.00 91.50 180 ASP A O 1
ATOM 1292 N N . SER A 1 181 ? -11.347 -13.961 19.053 1.00 91.69 181 SER A N 1
ATOM 1293 C CA . SER A 1 181 ? -10.158 -14.725 19.456 1.00 91.69 181 SER A CA 1
ATOM 1294 C C . SER A 1 181 ? -10.417 -15.709 20.602 1.00 91.69 181 SER A C 1
ATOM 1296 O O . SER A 1 181 ? -9.734 -16.740 20.706 1.00 91.69 181 SER A O 1
ATOM 1298 N N . ASP A 1 182 ? -11.377 -15.424 21.484 1.00 90.12 182 ASP A N 1
ATOM 1299 C CA . ASP A 1 182 ? -11.702 -16.277 22.633 1.00 90.12 182 ASP A CA 1
ATOM 1300 C C . ASP A 1 182 ? -12.993 -17.103 22.468 1.00 90.12 182 ASP A C 1
ATOM 1302 O O . ASP A 1 182 ? -13.189 -18.109 23.173 1.00 90.12 182 ASP A O 1
ATOM 1306 N N . GLY A 1 183 ? -13.801 -16.782 21.458 1.00 91.50 183 GLY A N 1
ATOM 1307 C CA . GLY A 1 183 ? -14.979 -17.524 21.034 1.00 91.50 183 GLY A CA 1
ATOM 1308 C C . GLY A 1 183 ? -16.223 -17.268 21.882 1.00 91.50 183 GLY A C 1
ATOM 1309 O O . GLY A 1 183 ? -17.088 -18.161 21.950 1.00 91.50 183 GLY A O 1
ATOM 1310 N N . ASP A 1 184 ? -16.316 -16.135 22.576 1.00 87.75 184 ASP A N 1
ATOM 1311 C CA . ASP A 1 184 ? -17.448 -15.790 23.440 1.00 87.75 184 ASP A CA 1
ATOM 1312 C C . ASP A 1 184 ? -18.653 -15.189 22.681 1.00 87.75 184 ASP A C 1
ATOM 1314 O O . ASP A 1 184 ? -19.784 -15.170 23.196 1.00 87.75 184 ASP A O 1
ATOM 1318 N N . GLY A 1 185 ? -18.452 -14.829 21.408 1.00 87.00 185 GLY A N 1
ATOM 1319 C CA . GLY A 1 185 ? -19.452 -14.270 20.505 1.00 87.00 185 GLY A CA 1
ATOM 1320 C C . GLY A 1 185 ? -19.420 -12.747 20.360 1.00 87.00 185 GLY A C 1
ATOM 1321 O O . GLY A 1 185 ? -20.273 -12.217 19.631 1.00 87.00 185 GLY A O 1
ATOM 1322 N N . PHE A 1 186 ? -18.489 -12.059 21.016 1.00 86.75 186 PHE A N 1
ATOM 1323 C CA . PHE A 1 186 ? -18.095 -10.685 20.724 1.00 86.75 186 PHE A CA 1
ATOM 1324 C C . PHE A 1 186 ? -16.829 -10.689 19.869 1.00 86.75 186 PHE A C 1
ATOM 1326 O O . PHE A 1 186 ? -16.188 -11.709 19.689 1.00 86.75 186 PHE A O 1
ATOM 1333 N N . ASN A 1 187 ? -16.557 -9.571 19.207 1.00 91.25 187 ASN A N 1
ATOM 1334 C CA . ASN A 1 187 ? -15.371 -9.455 18.364 1.00 91.25 187 ASN A CA 1
ATOM 1335 C C . ASN A 1 187 ? -14.314 -8.619 19.064 1.00 91.25 187 ASN A C 1
ATOM 1337 O O . ASN A 1 187 ? -14.673 -7.690 19.796 1.00 91.25 187 ASN A O 1
ATOM 1341 N N . ASP A 1 188 ? -13.042 -8.900 18.805 1.00 88.88 188 ASP A N 1
ATOM 1342 C CA . ASP A 1 188 ? -11.950 -8.352 19.609 1.00 88.88 188 ASP A CA 1
ATOM 1343 C C . ASP A 1 188 ? -11.943 -6.810 19.581 1.00 88.88 188 ASP A C 1
ATOM 1345 O O . ASP A 1 188 ? -11.754 -6.137 20.603 1.00 88.88 188 ASP A O 1
ATOM 1349 N N . GLY A 1 189 ? -12.252 -6.212 18.428 1.00 88.50 189 GLY A N 1
ATOM 1350 C CA . GLY A 1 189 ? -12.438 -4.770 18.268 1.00 88.50 189 GLY A CA 1
ATOM 1351 C C . GLY A 1 189 ? -13.571 -4.170 19.116 1.00 88.50 189 GLY A C 1
ATOM 1352 O O . GLY A 1 189 ? -13.409 -3.082 19.693 1.00 88.50 189 GLY A O 1
ATOM 1353 N N . GLU A 1 190 ? -14.717 -4.845 19.223 1.00 89.38 190 GLU A N 1
ATOM 1354 C CA . GLU A 1 190 ? -15.846 -4.462 20.085 1.00 89.38 190 GLU A CA 1
ATOM 1355 C C . GLU A 1 190 ? -15.452 -4.513 21.559 1.00 89.38 190 GLU A C 1
ATOM 1357 O O . GLU A 1 190 ? -15.739 -3.573 22.307 1.00 89.38 190 GLU A O 1
ATOM 1362 N N . GLU A 1 191 ? -14.730 -5.551 21.953 1.00 89.56 191 GLU A N 1
ATOM 1363 C CA . GLU A 1 191 ? -14.272 -5.776 23.319 1.00 89.56 191 GLU A CA 1
ATOM 1364 C C . GLU A 1 191 ? -13.258 -4.744 23.786 1.00 89.56 191 GLU A C 1
ATOM 1366 O O . GLU A 1 191 ? -13.472 -4.049 24.787 1.00 89.56 191 GLU A O 1
ATOM 1371 N N . VAL A 1 192 ? -12.209 -4.523 22.993 1.00 88.06 192 VAL A N 1
ATOM 1372 C CA . VAL A 1 192 ? -11.204 -3.488 23.263 1.00 88.06 192 VAL A CA 1
ATOM 1373 C C . VAL A 1 192 ? -11.856 -2.105 23.339 1.00 88.06 192 VAL A C 1
ATOM 1375 O O . VAL A 1 192 ? -11.477 -1.273 24.172 1.00 88.06 192 VAL A O 1
ATOM 1378 N N . THR A 1 193 ? -12.867 -1.845 22.505 1.00 84.31 193 THR A N 1
ATOM 1379 C CA . THR A 1 193 ? -13.630 -0.588 22.533 1.00 84.31 193 THR A CA 1
ATOM 1380 C C . THR A 1 193 ? -14.501 -0.469 23.786 1.00 84.31 193 THR A C 1
ATOM 1382 O O . THR A 1 193 ? -14.603 0.621 24.362 1.00 84.31 193 THR A O 1
ATOM 1385 N N . ALA A 1 194 ? -15.124 -1.567 24.218 1.00 81.19 194 ALA A N 1
ATOM 1386 C CA . ALA A 1 194 ? -15.936 -1.649 25.430 1.00 81.19 194 ALA A CA 1
ATOM 1387 C C . ALA A 1 194 ? -15.092 -1.692 26.719 1.00 81.19 194 ALA A C 1
ATOM 1389 O O . ALA A 1 194 ? -15.612 -1.423 27.805 1.00 81.19 194 ALA A O 1
ATOM 1390 N N . GLY A 1 195 ? -13.789 -1.957 26.598 1.00 83.12 195 GLY A N 1
ATOM 1391 C CA . GLY A 1 195 ? -12.856 -2.109 27.710 1.00 83.12 195 GLY A CA 1
ATOM 1392 C C . GLY A 1 195 ? -12.912 -3.483 28.379 1.00 83.12 195 GLY A C 1
ATOM 1393 O O . GLY A 1 195 ? -12.497 -3.581 29.537 1.00 83.12 195 GLY A O 1
ATOM 1394 N N . SER A 1 196 ? -13.440 -4.494 27.684 1.00 85.94 196 SER A N 1
ATOM 1395 C CA . SER A 1 196 ? -13.318 -5.906 28.050 1.00 85.94 196 SER A CA 1
ATOM 1396 C C . SER A 1 196 ? -12.036 -6.519 27.455 1.00 85.94 196 SER A C 1
ATOM 1398 O O . SER A 1 196 ? -11.332 -5.856 26.687 1.00 85.94 196 SER A O 1
ATOM 1400 N N . ASP A 1 197 ? -11.646 -7.704 27.930 1.00 89.19 197 ASP A N 1
ATOM 1401 C CA . ASP A 1 197 ? -10.429 -8.413 27.522 1.00 89.19 197 ASP A CA 1
ATOM 1402 C C . ASP A 1 197 ? -10.755 -9.456 26.436 1.00 89.19 197 ASP A C 1
ATOM 1404 O O . ASP A 1 197 ? -11.338 -10.474 26.791 1.00 89.19 197 ASP A O 1
ATOM 1408 N N . PRO A 1 198 ? -10.329 -9.251 25.172 1.00 91.44 198 PRO A N 1
ATOM 1409 C CA . PRO A 1 198 ? -10.677 -10.110 24.029 1.00 91.44 198 PRO A CA 1
ATOM 1410 C C . PRO A 1 198 ? -10.003 -11.491 24.013 1.00 91.44 198 PRO A C 1
ATOM 1412 O O . PRO A 1 198 ? -9.997 -12.209 23.016 1.00 91.44 198 PRO A O 1
ATOM 1415 N N . LEU A 1 199 ? -9.303 -11.837 25.092 1.00 92.12 199 LEU A N 1
ATOM 1416 C CA . LEU A 1 199 ? -8.614 -13.114 25.263 1.00 92.12 199 LEU A CA 1
ATOM 1417 C C . LEU A 1 199 ? -9.163 -13.903 26.459 1.00 92.12 199 LEU A C 1
ATOM 1419 O O . LEU A 1 199 ? -8.579 -14.927 26.846 1.00 92.12 199 LEU A O 1
ATOM 1423 N N . ASP A 1 200 ? -10.231 -13.414 27.085 1.00 89.81 200 ASP A N 1
ATOM 1424 C CA . ASP A 1 200 ? -10.862 -14.002 28.256 1.00 89.81 200 ASP A CA 1
ATOM 1425 C C . ASP A 1 200 ? -12.365 -14.157 28.026 1.00 89.81 200 ASP A C 1
ATOM 1427 O O . ASP A 1 200 ? -13.133 -13.246 28.293 1.00 89.81 200 ASP A O 1
ATOM 1431 N N . VAL A 1 201 ? -12.775 -15.383 27.687 1.00 89.69 201 VAL A N 1
ATOM 1432 C CA . VAL A 1 201 ? -14.170 -15.787 27.416 1.00 89.69 201 VAL A CA 1
ATOM 1433 C C . VAL A 1 201 ? -15.183 -15.433 28.525 1.00 89.69 201 VAL A C 1
ATOM 1435 O O . VAL A 1 201 ? -16.396 -15.512 28.330 1.00 89.69 201 VAL A O 1
ATOM 1438 N N . ASP A 1 202 ? -14.715 -15.137 29.745 1.00 85.88 202 ASP A N 1
ATOM 1439 C CA . ASP A 1 202 ? -15.558 -14.704 30.867 1.00 85.88 202 ASP A CA 1
ATOM 1440 C C . ASP A 1 202 ? -15.664 -13.160 30.976 1.00 85.88 202 ASP A C 1
ATOM 1442 O O . ASP A 1 202 ? -16.462 -12.639 31.768 1.00 85.88 202 ASP A O 1
ATOM 1446 N N . SER A 1 203 ? -14.867 -12.422 30.205 1.00 84.88 203 SER A N 1
ATOM 1447 C CA . SER A 1 203 ? -14.780 -10.967 30.133 1.00 84.88 203 SER A CA 1
ATOM 1448 C C . SER A 1 203 ? -15.526 -10.432 28.908 1.00 84.88 203 SER A C 1
ATOM 1450 O O . SER A 1 203 ? -14.930 -9.833 28.033 1.00 84.88 203 SER A O 1
ATOM 1452 N N . VAL A 1 204 ? -16.851 -10.508 28.914 1.00 82.50 204 VAL A N 1
ATOM 1453 C CA . VAL A 1 204 ? -17.676 -9.935 27.837 1.00 82.50 204 VAL A CA 1
ATOM 1454 C C . VAL A 1 204 ? -17.774 -8.397 27.913 1.00 82.50 204 VAL A C 1
ATOM 1456 O O . VAL A 1 204 ? -17.744 -7.822 29.016 1.00 82.50 204 VAL A O 1
ATOM 1459 N N . PRO A 1 205 ? -18.036 -7.698 26.791 1.00 80.88 205 PRO A N 1
ATOM 1460 C CA . PRO A 1 205 ? -18.510 -6.322 26.793 1.00 80.88 205 PRO A CA 1
ATOM 1461 C C . PRO A 1 205 ? -19.708 -6.167 27.723 1.00 80.88 205 PRO A C 1
ATOM 1463 O O . PRO A 1 205 ? -20.673 -6.935 27.676 1.00 80.88 205 PRO A O 1
ATOM 1466 N N . LEU A 1 206 ? -19.691 -5.128 28.559 1.00 68.12 206 LEU A N 1
ATOM 1467 C CA . LEU A 1 206 ? -20.854 -4.781 29.368 1.00 68.12 206 LEU A CA 1
ATOM 1468 C C . LEU A 1 206 ? -22.004 -4.365 28.439 1.00 68.12 206 LEU A C 1
ATOM 1470 O O . LEU A 1 206 ? -22.132 -3.194 28.074 1.00 68.12 206 LEU A O 1
ATOM 1474 N N . ILE A 1 207 ? -22.878 -5.312 28.086 1.00 60.81 207 ILE A N 1
ATOM 1475 C CA . ILE A 1 207 ? -24.182 -5.001 27.506 1.00 60.81 207 ILE A CA 1
ATOM 1476 C C . ILE A 1 207 ? -24.992 -4.334 28.613 1.00 60.81 207 ILE A C 1
ATOM 1478 O O . ILE A 1 207 ? -25.617 -4.989 29.444 1.00 60.81 207 ILE A O 1
ATOM 1482 N N . ILE A 1 208 ? -24.964 -3.006 28.640 1.00 64.44 208 ILE A N 1
ATOM 1483 C CA . ILE A 1 208 ? -25.820 -2.232 29.530 1.00 64.44 208 ILE A CA 1
ATOM 1484 C C . ILE A 1 208 ? -27.250 -2.377 29.009 1.00 64.44 208 ILE A C 1
ATOM 1486 O O . ILE A 1 208 ? -27.681 -1.644 28.114 1.00 64.44 208 ILE A O 1
ATOM 1490 N N . GLU A 1 209 ? -27.994 -3.343 29.546 1.00 79.25 209 GLU A N 1
ATOM 1491 C CA . GLU A 1 209 ? -29.421 -3.444 29.280 1.00 79.25 209 GLU A CA 1
ATOM 1492 C C . GLU A 1 209 ? -30.099 -2.174 29.810 1.00 79.25 209 GLU A C 1
ATOM 1494 O O . GLU A 1 209 ? -30.127 -1.900 31.008 1.00 79.25 209 GLU A O 1
ATOM 1499 N N . LEU A 1 210 ? -30.623 -1.348 28.900 1.00 84.69 210 LEU A N 1
ATOM 1500 C CA . LEU A 1 210 ? -31.259 -0.084 29.265 1.00 84.69 210 LEU A CA 1
ATOM 1501 C C . LEU A 1 210 ? -32.404 -0.332 30.253 1.00 84.69 210 LEU A C 1
ATOM 1503 O O . LEU A 1 210 ? -33.396 -0.987 29.916 1.00 84.69 210 LEU A O 1
ATOM 1507 N N . GLY A 1 211 ? -32.280 0.231 31.452 1.00 85.56 211 GLY A N 1
ATOM 1508 C CA . GLY A 1 211 ? -33.200 0.044 32.568 1.00 85.56 211 GLY A CA 1
ATOM 1509 C C . GLY A 1 211 ? -32.792 -1.011 33.601 1.00 85.56 211 GLY A C 1
ATOM 1510 O O . GLY A 1 211 ? -33.425 -1.018 34.654 1.00 85.56 211 GLY A O 1
ATOM 1511 N N . ASP A 1 212 ? -31.766 -1.832 33.356 1.00 90.38 212 ASP A N 1
ATOM 1512 C CA . ASP A 1 212 ? -31.179 -2.748 34.347 1.00 90.38 212 ASP A CA 1
ATOM 1513 C C . ASP A 1 212 ? -30.102 -2.001 35.154 1.00 90.38 212 ASP A C 1
ATOM 1515 O O . ASP A 1 212 ? -29.077 -1.562 34.632 1.00 90.38 212 ASP A O 1
ATOM 1519 N N . LEU A 1 213 ? -30.356 -1.797 36.446 1.00 91.31 213 LEU A N 1
ATOM 1520 C CA . LEU A 1 213 ? -29.524 -0.995 37.348 1.00 91.31 213 LEU A CA 1
ATOM 1521 C C . LEU A 1 213 ? -28.789 -1.831 38.391 1.00 91.31 213 LEU A C 1
ATOM 1523 O O . LEU A 1 213 ? -28.026 -1.272 39.198 1.00 91.31 213 LEU A O 1
ATOM 1527 N N . ASN A 1 214 ? -29.035 -3.138 38.412 1.00 88.00 214 ASN A N 1
ATOM 1528 C CA . ASN A 1 214 ? -28.374 -4.093 39.290 1.00 88.00 214 ASN A CA 1
ATOM 1529 C C . ASN A 1 214 ? -27.561 -5.152 38.519 1.00 88.00 214 ASN A C 1
ATOM 1531 O O . ASN A 1 214 ? -26.939 -5.993 39.174 1.00 88.00 214 ASN A O 1
ATOM 1535 N N . THR A 1 215 ? -27.545 -5.063 37.183 1.00 84.81 215 THR A N 1
ATOM 1536 C CA . THR A 1 215 ? -26.813 -5.917 36.239 1.00 84.81 215 THR A CA 1
ATOM 1537 C C . THR A 1 215 ? -27.153 -7.397 36.401 1.00 84.81 215 THR A C 1
ATOM 1539 O O . THR A 1 215 ? -26.266 -8.249 36.345 1.00 84.81 215 THR A O 1
ATOM 1542 N N . ASP A 1 216 ? -28.417 -7.713 36.693 1.00 81.75 216 ASP A N 1
ATOM 1543 C CA . ASP A 1 216 ? -28.889 -9.098 36.810 1.00 81.75 216 ASP A CA 1
ATOM 1544 C C . ASP A 1 216 ? -29.496 -9.655 35.510 1.00 81.75 216 ASP A C 1
ATOM 1546 O O . ASP A 1 216 ? -29.866 -10.835 35.451 1.00 81.75 216 ASP A O 1
ATOM 1550 N N . GLY A 1 217 ? -29.540 -8.826 34.462 1.00 82.81 217 GLY A N 1
ATOM 1551 C CA . GLY A 1 217 ? -30.060 -9.151 33.139 1.00 82.81 217 GLY A CA 1
ATOM 1552 C C . GLY A 1 217 ? -31.585 -9.123 33.056 1.00 82.81 217 GLY A C 1
ATOM 1553 O O . GLY A 1 217 ? -32.157 -9.734 32.151 1.00 82.81 217 GLY A O 1
ATOM 1554 N N . ASN A 1 218 ? -32.270 -8.511 34.028 1.00 86.75 218 ASN A N 1
ATOM 1555 C CA . ASN A 1 218 ? -33.713 -8.308 33.996 1.00 86.75 218 ASN A CA 1
ATOM 1556 C C . ASN A 1 218 ? -34.061 -6.896 34.459 1.00 86.75 218 ASN A C 1
ATOM 1558 O O . ASN A 1 218 ? -33.620 -6.450 35.506 1.00 86.75 218 ASN A O 1
ATOM 1562 N N . VAL A 1 219 ? -34.966 -6.230 33.738 1.00 90.50 219 VAL A N 1
ATOM 1563 C CA . VAL A 1 219 ? -35.533 -4.950 34.184 1.00 90.50 219 VAL A CA 1
ATOM 1564 C C . VAL A 1 219 ? -36.785 -5.191 35.030 1.00 90.50 219 VAL A C 1
ATOM 1566 O O . VAL A 1 219 ? -37.880 -5.414 34.499 1.00 90.50 219 VAL A O 1
ATOM 1569 N N . ASP A 1 220 ? -36.645 -5.136 36.355 1.00 92.81 220 ASP A N 1
ATOM 1570 C CA . ASP A 1 220 ? -37.699 -5.442 37.320 1.00 92.81 220 ASP A CA 1
ATOM 1571 C C . ASP A 1 220 ? -37.888 -4.390 38.442 1.00 92.81 220 ASP A C 1
ATOM 1573 O O . ASP A 1 220 ? -37.434 -3.243 38.398 1.00 92.81 220 ASP A O 1
ATOM 1577 N N . ALA A 1 221 ? -38.700 -4.727 39.451 1.00 94.62 221 ALA A N 1
ATOM 1578 C CA . ALA A 1 221 ? -39.029 -3.806 40.542 1.00 94.62 221 ALA A CA 1
ATOM 1579 C C . ALA A 1 221 ? -37.803 -3.371 41.371 1.00 94.62 221 ALA A C 1
ATOM 1581 O O . ALA A 1 221 ? -37.860 -2.347 42.064 1.00 94.62 221 ALA A O 1
ATOM 1582 N N . THR A 1 222 ? -36.723 -4.144 41.326 1.00 95.69 222 THR A N 1
ATOM 1583 C CA . THR A 1 222 ? -35.448 -3.871 41.986 1.00 95.69 222 THR A CA 1
ATOM 1584 C C . THR A 1 222 ? -34.745 -2.701 41.308 1.00 95.69 222 THR A C 1
ATOM 1586 O O . THR A 1 222 ? -34.316 -1.777 42.005 1.00 95.69 222 THR A O 1
ATOM 1589 N N . ASP A 1 223 ? -34.749 -2.649 39.977 1.00 94.62 223 ASP A N 1
ATOM 1590 C CA . ASP A 1 223 ? -34.203 -1.526 39.206 1.00 94.62 223 ASP A C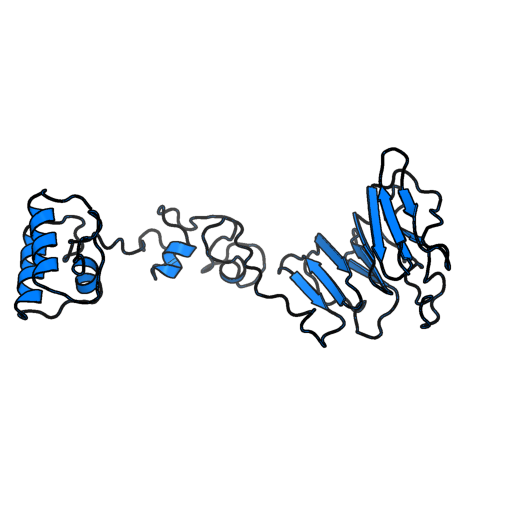A 1
ATOM 1591 C C . ASP A 1 223 ? -35.009 -0.263 39.428 1.00 94.62 223 ASP A C 1
ATOM 1593 O O . ASP A 1 223 ? -34.456 0.792 39.738 1.00 94.62 223 ASP A O 1
ATOM 1597 N N . LEU A 1 224 ? -36.340 -0.366 39.400 1.00 95.69 224 LEU A N 1
ATOM 1598 C CA . LEU A 1 224 ? -37.206 0.779 39.683 1.00 95.69 224 LEU A CA 1
ATOM 1599 C C . LEU A 1 224 ? -36.932 1.372 41.077 1.00 95.69 224 LEU A C 1
ATOM 1601 O O . LEU A 1 224 ? -36.987 2.592 41.260 1.00 95.69 224 LEU A O 1
ATOM 1605 N N . LEU A 1 225 ? -36.613 0.532 42.066 1.00 96.19 225 LEU A N 1
ATOM 1606 C CA . LEU A 1 225 ? -36.236 0.994 43.400 1.00 96.19 225 LEU A CA 1
ATOM 1607 C C . LEU A 1 225 ? -34.891 1.736 43.392 1.00 96.19 225 LEU A C 1
ATOM 1609 O O . LEU A 1 225 ? -34.766 2.760 44.071 1.00 96.19 225 LEU A O 1
ATOM 1613 N N . ILE A 1 226 ? -33.898 1.243 42.648 1.00 95.81 226 ILE A N 1
ATOM 1614 C CA . ILE A 1 226 ? -32.595 1.905 42.485 1.00 95.81 226 ILE A CA 1
ATOM 1615 C C . ILE A 1 226 ? -32.784 3.251 41.772 1.00 95.81 226 ILE A C 1
ATOM 1617 O O . ILE A 1 226 ? -32.368 4.284 42.303 1.00 95.81 226 ILE A O 1
ATOM 1621 N N . ALA A 1 227 ? -33.517 3.267 40.656 1.00 95.88 227 ALA A N 1
ATOM 1622 C CA . ALA A 1 227 ? -33.862 4.462 39.889 1.00 95.88 227 ALA A CA 1
ATOM 1623 C C . ALA A 1 227 ? -34.554 5.526 40.759 1.00 95.88 227 ALA A C 1
ATOM 1625 O O . ALA A 1 227 ? -34.162 6.695 40.770 1.00 95.88 227 ALA A O 1
ATOM 1626 N N . SER A 1 228 ? -35.558 5.127 41.550 1.00 96.44 228 SER A N 1
ATOM 1627 C CA . SER A 1 228 ? -36.278 6.039 42.451 1.00 96.44 228 SER A CA 1
ATOM 1628 C C . SER A 1 228 ? -35.335 6.677 43.471 1.00 96.44 228 SER A C 1
ATOM 1630 O O . SER A 1 228 ? -35.417 7.877 43.726 1.00 96.44 228 SER A O 1
ATOM 1632 N N . ARG A 1 229 ? -34.405 5.897 44.035 1.00 97.12 229 ARG A N 1
ATOM 1633 C CA . ARG A 1 229 ? -33.422 6.400 45.005 1.00 97.12 229 ARG A CA 1
ATOM 1634 C C . ARG A 1 229 ? -32.409 7.350 44.375 1.00 97.12 229 ARG A C 1
ATOM 1636 O O . ARG A 1 229 ? -31.990 8.279 45.062 1.00 97.12 229 ARG A O 1
ATOM 1643 N N . ILE A 1 230 ? -32.029 7.137 43.115 1.00 96.62 230 ILE A N 1
ATOM 1644 C CA . ILE A 1 230 ? -31.147 8.045 42.369 1.00 96.62 230 ILE A CA 1
ATOM 1645 C C . ILE A 1 230 ? -31.849 9.389 42.127 1.00 96.62 230 ILE A C 1
ATOM 1647 O O . ILE A 1 230 ? -31.306 10.429 42.498 1.00 96.62 230 ILE A O 1
ATOM 1651 N N . ILE A 1 231 ? -33.079 9.391 41.594 1.00 96.50 231 ILE A N 1
ATOM 1652 C CA . ILE A 1 231 ? -33.828 10.637 41.318 1.00 96.50 231 ILE A CA 1
ATOM 1653 C C . ILE A 1 231 ? -34.155 11.418 42.591 1.00 96.50 231 ILE A C 1
ATOM 1655 O O . ILE A 1 231 ? -34.080 12.646 42.602 1.00 96.50 231 ILE A O 1
ATOM 1659 N N . GLU A 1 232 ? -34.498 10.729 43.680 1.00 96.06 232 GLU A N 1
ATOM 1660 C CA . GLU A 1 232 ? -34.756 11.373 44.973 1.00 96.06 232 GLU A CA 1
ATOM 1661 C C . GLU A 1 232 ? -33.468 11.826 45.688 1.00 96.06 232 GLU A C 1
ATOM 1663 O O . GLU A 1 232 ? -33.541 12.463 46.741 1.00 96.06 232 GLU A O 1
ATOM 1668 N N . GLY A 1 233 ? -32.289 11.512 45.138 1.00 93.56 233 GLY A N 1
ATOM 1669 C CA . GLY A 1 233 ? -30.986 11.883 45.696 1.00 93.56 233 GLY A CA 1
ATOM 1670 C C . GLY A 1 233 ? -30.600 11.104 46.956 1.00 93.56 233 GLY A C 1
ATOM 1671 O O . GLY A 1 233 ? -29.760 11.558 47.732 1.00 93.56 233 GLY A O 1
ATOM 1672 N N . SER A 1 234 ? -31.218 9.943 47.186 1.00 95.12 234 SER A N 1
ATOM 1673 C CA . SER A 1 234 ? -30.900 9.057 48.313 1.00 95.12 234 SER A CA 1
ATOM 1674 C C . SER A 1 234 ? -29.599 8.279 48.101 1.00 95.12 234 SER A C 1
ATOM 1676 O O . SER A 1 234 ? -28.952 7.905 49.079 1.00 95.12 234 SER A O 1
ATOM 1678 N N . ILE A 1 235 ? -29.219 8.032 46.844 1.00 95.44 235 ILE A N 1
ATOM 1679 C CA . ILE A 1 235 ? -27.945 7.414 46.454 1.00 95.44 235 ILE A CA 1
ATOM 1680 C C . ILE A 1 235 ? -27.360 8.146 45.244 1.00 95.44 235 ILE A C 1
ATOM 1682 O O . ILE A 1 235 ? -28.099 8.699 44.432 1.00 95.44 235 ILE A O 1
ATOM 1686 N N . MET A 1 236 ? -26.032 8.135 45.129 1.00 93.31 236 MET A N 1
ATOM 1687 C CA . MET A 1 236 ? -25.336 8.573 43.918 1.00 93.31 236 MET A CA 1
ATOM 1688 C C . MET A 1 236 ? -25.184 7.372 42.976 1.00 93.31 236 MET A C 1
ATOM 1690 O O . MET A 1 236 ? -24.754 6.323 43.459 1.00 93.31 236 MET A O 1
ATOM 1694 N N . PRO A 1 237 ? -25.514 7.502 41.679 1.00 93.62 237 PRO A N 1
ATOM 1695 C CA . PRO A 1 237 ? -25.364 6.407 40.727 1.00 93.62 237 PRO A CA 1
ATOM 1696 C C . PRO A 1 237 ? -23.886 6.131 40.426 1.00 93.62 237 PRO A C 1
ATOM 1698 O O . PRO A 1 237 ? -23.060 7.051 40.433 1.00 93.62 237 PRO A O 1
ATOM 1701 N N . THR A 1 238 ? -23.558 4.871 40.133 1.00 89.12 238 THR A N 1
ATOM 1702 C CA . THR A 1 238 ? -22.303 4.517 39.448 1.00 89.12 238 THR A CA 1
ATOM 1703 C C . THR A 1 238 ? -22.339 4.989 37.989 1.00 89.12 238 THR A C 1
ATOM 1705 O O . THR A 1 238 ? -23.380 5.424 37.498 1.00 89.12 238 THR A O 1
ATOM 1708 N N . ALA A 1 239 ? -21.207 4.924 37.281 1.00 82.56 239 ALA A N 1
ATOM 1709 C CA . ALA A 1 239 ? -21.173 5.252 35.853 1.00 82.56 239 ALA A CA 1
ATOM 1710 C C . ALA A 1 239 ? -22.084 4.317 35.035 1.00 82.56 239 ALA A C 1
ATOM 1712 O O . ALA A 1 239 ? -22.849 4.790 34.204 1.00 82.56 239 ALA A O 1
ATOM 1713 N N . GLU A 1 240 ? -22.068 3.019 35.339 1.00 84.88 240 GLU A N 1
ATOM 1714 C CA . GLU A 1 240 ? -22.944 2.014 34.720 1.00 84.88 240 GLU A CA 1
ATOM 1715 C C . GLU A 1 240 ? -24.420 2.317 34.981 1.00 84.88 240 GLU A C 1
ATOM 1717 O O . GLU A 1 240 ? -25.202 2.412 34.042 1.00 84.88 240 GLU A O 1
ATOM 1722 N N . GLN A 1 241 ? -24.794 2.570 36.241 1.00 91.56 241 GLN A N 1
ATOM 1723 C CA . GLN A 1 241 ? -26.170 2.921 36.603 1.00 91.56 241 GLN A CA 1
ATOM 1724 C C . GLN A 1 241 ? -26.624 4.222 35.951 1.00 91.56 241 GLN A C 1
ATOM 1726 O O . GLN A 1 241 ? -27.794 4.370 35.619 1.00 91.56 241 GLN A O 1
ATOM 1731 N N . PHE A 1 242 ? -25.716 5.181 35.779 1.00 90.69 242 PHE A N 1
ATOM 1732 C CA . PHE A 1 242 ? -26.022 6.409 35.064 1.00 90.69 242 PHE A CA 1
ATOM 1733 C C . PHE A 1 242 ? -26.354 6.114 33.598 1.00 90.69 242 PHE A C 1
ATOM 1735 O O . PHE A 1 242 ? -27.394 6.553 33.118 1.00 90.69 242 PHE A O 1
ATOM 1742 N N . THR A 1 243 ? -25.513 5.335 32.915 1.00 88.19 243 THR A N 1
ATOM 1743 C CA . THR A 1 243 ? -25.704 4.974 31.503 1.00 88.19 243 THR A CA 1
ATOM 1744 C C . THR A 1 243 ? -26.945 4.108 31.289 1.00 88.19 243 THR A C 1
ATOM 1746 O O . THR A 1 243 ? -27.717 4.371 30.374 1.00 88.19 243 THR A O 1
ATOM 1749 N N . ALA A 1 244 ? -27.187 3.124 32.157 1.00 89.50 244 ALA A N 1
ATOM 1750 C CA . ALA A 1 244 ? -28.368 2.264 32.100 1.00 89.50 244 ALA A CA 1
ATOM 1751 C C . ALA A 1 244 ? -29.675 3.029 32.351 1.00 89.50 244 ALA A C 1
ATOM 1753 O O . ALA A 1 244 ? -30.735 2.625 31.871 1.00 89.50 244 ALA A O 1
ATOM 1754 N N . MET A 1 245 ? -29.611 4.115 33.131 1.00 93.00 245 MET A N 1
ATOM 1755 C CA . MET A 1 245 ? -30.778 4.897 33.529 1.00 93.00 245 MET A CA 1
ATOM 1756 C C . MET A 1 245 ? -31.092 6.063 32.591 1.00 93.00 245 MET A C 1
ATOM 1758 O O . MET A 1 245 ? -32.258 6.420 32.501 1.00 93.00 245 MET A O 1
ATOM 1762 N N . ASP A 1 246 ? -30.109 6.681 31.932 1.00 93.44 246 ASP A N 1
ATOM 1763 C CA . ASP A 1 246 ? -30.300 7.832 31.032 1.00 93.44 246 ASP A CA 1
ATOM 1764 C C . ASP A 1 246 ? -30.965 7.394 29.716 1.00 93.44 246 ASP A C 1
ATOM 1766 O O . ASP A 1 246 ? -30.310 7.169 28.707 1.00 93.44 246 ASP A O 1
ATOM 1770 N N . ILE A 1 247 ? -32.283 7.198 29.741 1.00 91.88 247 ILE A N 1
ATOM 1771 C CA . ILE A 1 247 ? -33.069 6.597 28.648 1.00 91.88 247 ILE A CA 1
ATOM 1772 C C . ILE A 1 247 ? -34.198 7.514 28.160 1.00 91.88 247 ILE A C 1
ATOM 1774 O O . ILE A 1 247 ? -35.018 7.132 27.319 1.00 91.88 247 ILE A O 1
ATOM 1778 N N . ALA A 1 248 ? -34.256 8.742 28.672 1.00 92.12 248 ALA A N 1
ATOM 1779 C CA . ALA A 1 248 ? -35.132 9.805 28.214 1.00 92.12 248 ALA A CA 1
ATOM 1780 C C . ALA A 1 248 ? -34.320 10.982 27.628 1.00 92.12 248 ALA A C 1
ATOM 1782 O O . ALA A 1 248 ? -33.190 11.222 28.026 1.00 92.12 248 ALA A O 1
ATOM 1783 N N . PRO A 1 249 ? -34.913 11.777 26.716 1.00 91.88 249 PRO A N 1
ATOM 1784 C CA . PRO A 1 249 ? -36.237 11.615 26.116 1.00 91.88 249 PRO A CA 1
ATOM 1785 C C . PRO A 1 249 ? -36.321 10.436 25.136 1.00 91.88 249 PRO A C 1
ATOM 1787 O O . PRO A 1 249 ? -35.332 9.990 24.574 1.00 91.88 249 PRO A O 1
ATOM 1790 N N . VAL A 1 250 ? -37.543 9.972 24.870 1.00 87.69 250 VAL A N 1
ATOM 1791 C CA . VAL A 1 250 ? -37.808 8.985 23.813 1.00 87.69 250 VAL A CA 1
ATOM 1792 C C . VAL A 1 250 ? -38.200 9.721 22.534 1.00 8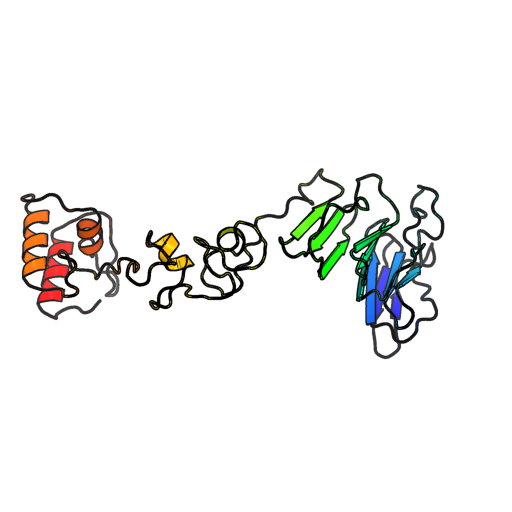7.69 250 VAL A C 1
ATOM 1794 O O . VAL A 1 250 ? -39.202 10.445 22.508 1.00 87.69 250 VAL A O 1
ATOM 1797 N N . ILE A 1 251 ? -37.430 9.537 21.461 1.00 86.81 251 ILE A N 1
ATOM 1798 C CA . ILE A 1 251 ? -37.660 10.162 20.153 1.00 86.81 251 ILE A CA 1
ATOM 1799 C C . ILE A 1 251 ? -38.012 9.063 19.156 1.00 86.81 251 ILE A C 1
ATOM 1801 O O . ILE A 1 251 ? -37.254 8.125 18.949 1.00 86.81 251 ILE A O 1
ATOM 1805 N N . ALA A 1 252 ? -39.191 9.170 18.538 1.00 84.06 252 ALA A N 1
ATOM 1806 C CA . ALA A 1 252 ? -39.693 8.175 17.583 1.00 84.06 252 ALA A CA 1
ATOM 1807 C C . ALA A 1 252 ? -39.732 6.725 18.127 1.00 84.06 252 ALA A C 1
ATOM 1809 O O . ALA A 1 252 ? -39.636 5.777 17.356 1.00 84.06 252 ALA A O 1
ATOM 1810 N N . GLY A 1 253 ? -39.919 6.559 19.442 1.00 79.62 253 GLY A N 1
ATOM 1811 C CA . GLY A 1 253 ? -39.972 5.246 20.095 1.00 79.62 253 GLY A CA 1
ATOM 1812 C C . GLY A 1 253 ? -38.608 4.660 20.463 1.00 79.62 253 GLY A C 1
ATOM 1813 O O . GLY A 1 253 ? -38.569 3.540 20.950 1.00 79.62 253 GLY A O 1
ATOM 1814 N N . VAL A 1 254 ? -37.520 5.407 20.259 1.00 82.06 254 VAL A N 1
ATOM 1815 C CA . VAL A 1 254 ? -36.158 5.007 20.628 1.00 82.06 254 VAL A CA 1
ATOM 1816 C C . VAL A 1 254 ? -35.669 5.895 21.781 1.00 82.06 254 VAL A C 1
ATOM 1818 O O . VAL A 1 254 ? -35.852 7.119 21.706 1.00 82.06 254 VAL A O 1
ATOM 1821 N N . PRO A 1 255 ? -35.084 5.324 22.850 1.00 85.81 255 PRO A N 1
ATOM 1822 C CA . PRO A 1 255 ? -34.377 6.086 23.876 1.00 85.81 255 PRO A CA 1
ATOM 1823 C C . PRO A 1 255 ? -33.301 6.986 23.257 1.00 85.81 255 PRO A C 1
ATOM 1825 O O . PRO A 1 255 ? -32.542 6.559 22.392 1.00 85.81 255 PRO A O 1
ATOM 1828 N N . SER A 1 256 ? -33.246 8.246 23.678 1.00 87.94 256 SER A N 1
ATOM 1829 C CA . SER A 1 256 ? -32.249 9.223 23.233 1.00 87.94 256 SER A CA 1
ATOM 1830 C C . SER A 1 256 ? -31.608 9.875 24.464 1.00 87.94 256 SER A C 1
ATOM 1832 O O . SER A 1 256 ? -32.022 10.986 24.803 1.00 87.94 256 SER A O 1
ATOM 1834 N N . PRO A 1 257 ? -30.625 9.209 25.102 1.00 90.06 257 PRO A N 1
ATOM 1835 C CA . PRO A 1 257 ? -29.931 9.690 26.303 1.00 90.06 257 PRO A CA 1
ATOM 1836 C C . PRO A 1 257 ? -29.456 11.146 26.166 1.00 90.06 257 PRO A C 1
ATOM 1838 O O . PRO A 1 257 ? -28.927 11.525 25.113 1.00 90.06 257 PRO A O 1
ATOM 1841 N N . ASP A 1 258 ? -29.636 11.977 27.198 1.00 90.31 258 ASP A N 1
ATOM 1842 C CA . ASP A 1 258 ? -29.283 13.411 27.163 1.00 90.31 258 ASP A CA 1
ATOM 1843 C C . ASP A 1 258 ? -28.269 13.848 28.236 1.00 90.31 258 ASP A C 1
ATOM 1845 O O . ASP A 1 258 ? -28.005 15.049 28.414 1.00 90.31 258 ASP A O 1
ATOM 1849 N N . MET A 1 259 ? -27.639 12.870 28.889 1.00 91.44 259 MET A N 1
ATOM 1850 C CA . MET A 1 259 ? -26.708 13.009 30.007 1.00 91.44 259 MET A CA 1
ATOM 1851 C C . MET A 1 259 ? -27.339 13.665 31.236 1.00 91.44 259 MET A C 1
ATOM 1853 O O . MET A 1 259 ? -26.646 14.342 32.011 1.00 91.44 259 MET A O 1
ATOM 1857 N N . LYS A 1 260 ? -28.650 13.501 31.445 1.00 93.12 260 LYS A N 1
ATOM 1858 C CA . LYS A 1 260 ? -29.330 13.986 32.650 1.00 93.12 260 LYS A CA 1
ATOM 1859 C C . LYS A 1 260 ? -30.328 12.965 33.154 1.00 93.12 260 LYS A C 1
ATOM 1861 O O . LYS A 1 260 ? -31.356 12.720 32.550 1.00 93.12 260 LYS A O 1
ATOM 1866 N N . LEU A 1 261 ? -30.117 12.534 34.392 1.00 94.56 261 LEU A N 1
ATOM 1867 C CA . LEU A 1 261 ? -31.116 11.743 35.093 1.00 94.56 261 LEU A CA 1
ATOM 1868 C C . LEU A 1 261 ? -32.263 12.638 35.564 1.00 94.56 26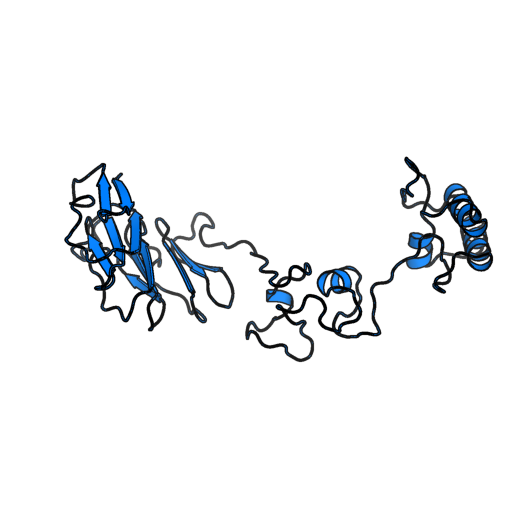1 LEU A C 1
ATOM 1870 O O . LEU A 1 261 ? -32.109 13.502 36.434 1.00 94.56 261 LEU A O 1
ATOM 1874 N N . THR A 1 262 ? -33.430 12.429 34.974 1.00 95.06 262 THR A N 1
ATOM 1875 C CA . THR A 1 262 ? -34.667 13.147 35.255 1.00 95.06 262 THR A CA 1
ATOM 1876 C C . THR A 1 262 ? -35.787 12.191 35.663 1.00 95.06 262 THR A C 1
ATOM 1878 O O . THR A 1 262 ? -35.688 10.969 35.607 1.00 95.06 262 THR A O 1
ATOM 1881 N N . VAL A 1 263 ? -36.932 12.753 36.053 1.00 95.56 263 VAL A N 1
ATOM 1882 C CA . VAL A 1 263 ? -38.152 11.955 36.269 1.00 95.56 263 VAL A CA 1
ATOM 1883 C C . VAL A 1 263 ? -38.625 11.288 34.963 1.00 95.56 263 VAL A C 1
ATOM 1885 O O . VAL A 1 263 ? -39.359 10.304 35.015 1.00 95.56 263 VAL A O 1
ATOM 1888 N N . GLY A 1 264 ? -38.213 11.805 33.797 1.00 94.38 264 GLY A N 1
ATOM 1889 C CA . GLY A 1 264 ? -38.487 11.184 32.502 1.00 94.38 264 GLY A CA 1
ATOM 1890 C C . GLY A 1 264 ? -37.852 9.801 32.391 1.00 94.38 264 GLY A C 1
ATOM 1891 O O . GLY A 1 264 ? -38.539 8.859 32.009 1.00 94.38 264 GLY A O 1
ATOM 1892 N N . ASP A 1 265 ? -36.597 9.679 32.811 1.00 95.94 265 ASP A N 1
ATOM 1893 C CA . ASP A 1 265 ? -35.811 8.441 32.835 1.00 95.94 265 ASP A CA 1
ATOM 1894 C C . ASP A 1 265 ? -36.435 7.394 33.752 1.00 95.94 265 ASP A C 1
ATOM 1896 O O . ASP A 1 265 ? -36.754 6.284 33.331 1.00 95.94 265 ASP A O 1
ATOM 1900 N N . LEU A 1 266 ? -36.750 7.798 34.987 1.00 96.31 266 LEU A N 1
ATOM 1901 C CA . LEU A 1 266 ? -37.456 6.954 35.953 1.00 96.31 266 LEU A CA 1
ATOM 1902 C C . LEU A 1 266 ? -38.782 6.416 35.396 1.00 96.31 266 LEU A C 1
ATOM 1904 O O . LEU A 1 266 ? -39.151 5.270 35.654 1.00 96.31 266 LEU A O 1
ATOM 1908 N N . LEU A 1 267 ? -39.513 7.233 34.634 1.00 94.88 267 LEU A N 1
ATOM 1909 C CA . LEU A 1 267 ? -40.780 6.820 34.039 1.00 94.88 267 LEU A CA 1
ATOM 1910 C C . LEU A 1 267 ? -40.584 5.782 32.927 1.00 94.88 267 LEU A C 1
ATOM 1912 O O . LEU A 1 267 ? -41.441 4.912 32.773 1.00 94.88 267 LEU A O 1
ATOM 1916 N N . GLN A 1 268 ? -39.487 5.853 32.171 1.00 94.50 268 GLN A N 1
ATOM 1917 C CA . GLN A 1 268 ? -39.160 4.840 31.166 1.00 94.50 268 GLN A CA 1
ATOM 1918 C C . GLN A 1 268 ? -38.748 3.517 31.821 1.00 94.50 268 GLN A C 1
ATOM 1920 O O . GLN A 1 268 ? -39.269 2.476 31.425 1.00 94.50 268 GLN A O 1
ATOM 1925 N N . VAL A 1 269 ? -37.941 3.549 32.892 1.00 93.50 269 VAL A N 1
ATOM 1926 C CA . VAL A 1 269 ? -37.623 2.342 33.684 1.00 93.50 269 VAL A CA 1
ATOM 1927 C C . VAL A 1 269 ? -38.919 1.713 34.204 1.00 93.50 269 VAL A C 1
ATOM 1929 O O . VAL A 1 269 ? -39.176 0.532 33.994 1.00 93.50 269 VAL A O 1
ATOM 1932 N N . MET A 1 270 ? -39.818 2.521 34.780 1.00 94.81 270 MET A N 1
ATOM 1933 C CA . MET A 1 270 ? -41.130 2.054 35.245 1.00 94.81 270 MET A CA 1
ATOM 1934 C C . MET A 1 270 ? -41.967 1.419 34.126 1.00 94.81 270 MET A C 1
ATOM 1936 O O . MET A 1 270 ? -42.651 0.423 34.358 1.00 94.81 270 MET A O 1
ATOM 1940 N N . ARG A 1 271 ? -41.957 1.992 32.920 1.00 93.62 271 ARG A N 1
ATOM 1941 C CA . ARG A 1 271 ? -42.695 1.450 31.773 1.00 93.62 271 ARG A CA 1
ATOM 1942 C C . ARG A 1 271 ? -42.139 0.103 31.328 1.00 93.62 271 ARG A C 1
ATOM 1944 O O . ARG A 1 271 ? -42.947 -0.791 31.076 1.00 93.62 271 ARG A O 1
ATOM 1951 N N . LYS A 1 272 ? -40.815 -0.066 31.309 1.00 90.75 272 LYS A N 1
ATOM 1952 C CA . LYS A 1 272 ? -40.158 -1.338 30.976 1.00 90.75 272 LYS A CA 1
ATOM 1953 C C . LYS A 1 272 ? -40.478 -2.426 32.008 1.00 90.75 272 LYS A C 1
ATOM 1955 O O . LYS A 1 272 ? -40.968 -3.483 31.627 1.00 90.75 272 LYS A O 1
ATOM 1960 N N . VAL A 1 273 ? -40.410 -2.110 33.307 1.00 92.75 273 VAL A N 1
ATOM 1961 C CA . VAL A 1 273 ? -40.838 -3.015 34.402 1.00 92.75 273 VAL A CA 1
ATOM 1962 C C . VAL A 1 273 ? -42.305 -3.451 34.267 1.00 92.75 273 VAL A C 1
ATOM 1964 O O . VAL A 1 273 ? -42.675 -4.573 34.606 1.00 92.75 273 VAL A O 1
ATOM 1967 N N . LEU A 1 274 ? -43.173 -2.565 33.770 1.00 92.38 274 LEU A N 1
ATOM 1968 C CA . LEU A 1 274 ? -44.591 -2.860 33.535 1.00 92.38 274 LEU A CA 1
ATOM 1969 C C . LEU A 1 274 ? -44.864 -3.563 32.192 1.00 92.38 274 LEU A C 1
ATOM 1971 O O . LEU A 1 274 ? -46.030 -3.836 31.891 1.00 92.38 274 LEU A O 1
ATOM 1975 N N . GLY A 1 275 ? -43.835 -3.834 31.382 1.00 87.75 275 GLY A N 1
ATOM 1976 C CA . GLY A 1 275 ? -43.963 -4.411 30.040 1.00 87.75 275 GLY A CA 1
ATOM 1977 C C . GLY A 1 275 ? -44.695 -3.499 29.051 1.00 87.75 275 GLY A C 1
ATOM 1978 O O . GLY A 1 275 ? -45.368 -3.979 28.138 1.00 87.75 275 GLY A O 1
ATOM 1979 N N . LEU A 1 276 ? -44.650 -2.184 29.278 1.00 86.06 276 LEU A N 1
ATOM 1980 C CA . LEU A 1 276 ? -45.294 -1.176 28.432 1.00 86.06 276 LEU A CA 1
ATOM 1981 C C . LEU A 1 276 ? -44.386 -0.680 27.304 1.00 86.06 276 LEU A C 1
ATOM 1983 O O . LEU A 1 276 ? -44.900 -0.078 26.364 1.00 86.06 276 LEU A O 1
ATOM 1987 N N . ASP A 1 277 ? -43.083 -0.938 27.400 1.00 78.44 277 ASP A N 1
ATOM 1988 C CA . ASP A 1 277 ? -42.057 -0.562 26.433 1.00 78.44 277 ASP A CA 1
ATOM 1989 C C . ASP A 1 277 ? -40.995 -1.678 26.334 1.00 78.44 277 ASP A C 1
ATOM 1991 O O . ASP A 1 277 ? -40.650 -2.281 27.349 1.00 78.44 277 ASP A O 1
ATOM 1995 N N . ASN A 1 278 ? -40.489 -1.940 25.119 1.00 64.75 278 ASN A N 1
ATOM 1996 C CA . ASN A 1 278 ? -39.557 -3.042 24.800 1.00 64.75 278 ASN A CA 1
ATOM 1997 C C . ASN A 1 278 ? -38.301 -2.569 24.042 1.00 64.75 278 ASN A C 1
ATOM 1999 O O . ASN A 1 278 ? -37.715 -3.352 23.295 1.00 64.75 278 ASN A O 1
ATOM 2003 N N . PHE A 1 279 ? -37.968 -1.281 24.119 1.00 63.31 279 PHE A N 1
ATOM 2004 C CA . PHE A 1 279 ? -36.754 -0.776 23.479 1.00 63.31 279 PHE A CA 1
ATOM 2005 C C . PHE A 1 279 ? -35.486 -1.334 24.131 1.00 63.31 279 PHE A C 1
ATOM 2007 O O . PHE A 1 279 ? -35.491 -1.597 25.365 1.00 63.31 279 PHE A O 1
#